Protein AF-A0A950ZS56-F1 (afdb_monomer_lite)

Radius of gyration: 20.62 Å; chains: 1; bounding box: 47×66×45 Å

Sequence (295 aa):
MSDNGWRALSLAIAGARRVFGDSAAYAVCVNSVAVDVARSRLGEQARGVELLAVTREDVPASIRACFGDDMAEGVAWKLAPLRVFPDRWELSLDNDCILWDMPAGMRRWLDRGDENQCLLAEDAIALYGQFAKFCGPEPRNAGIRGLPPRFPLEDAFARLLREITPPLHSELDEQGLQVAAVSVFGAPEVVSIEDVSICSPFPPHKLELGRCGAHFCGLNARHFAWQLEGRYAEEWIDKHWRRHLPRLVELTQGVTLARERPRATSLPTGSRGQRPLEEPPLEIPPLLEGEGARG

Foldseek 3Di:
DDLLLLVLLLQQLLQCCLAVNPVDQAEDEDEPDDQVRSCVSNDPSCVRYHYHDFALVLQPPLLSVQADPQCRPDQQVCVGPVDDCQQAWDKDADSNWHFLYQFPLNVVCVVVLDQLAKEWEFDPDAQQPQLSVLADPGHTFVNIIIHGHNQPQVVLLSVSSVVGDGHDNDSNNSRNSRRSSNPVSHDHRYRYCQQEFADAPDPPGDLDGHVTIYRQPPQPPPFDPDDDPPHGRNVRSVVSSVVCVVVSCCSSVVDPPPPPPPPPPPDPPDDDDDDDPDDDDDPDDPPPPDPDDPD

Structure (mmCIF, N/CA/C/O backbone):
data_AF-A0A950ZS56-F1
#
_entry.id   AF-A0A950ZS56-F1
#
loop_
_atom_site.group_PDB
_atom_site.id
_atom_site.type_symbol
_atom_site.label_atom_id
_atom_site.label_alt_id
_atom_site.label_comp_id
_atom_site.label_asym_id
_atom_site.label_entity_id
_atom_site.label_seq_id
_atom_site.pdbx_PDB_ins_code
_atom_site.Cartn_x
_atom_site.Cartn_y
_atom_site.Cartn_z
_atom_site.occupancy
_atom_site.B_iso_or_equiv
_atom_site.auth_seq_id
_atom_site.auth_comp_id
_atom_site.auth_asym_id
_atom_site.auth_atom_id
_atom_site.pdbx_PDB_model_num
ATOM 1 N N . MET A 1 1 ? 11.786 2.184 10.999 1.00 80.62 1 MET A N 1
ATOM 2 C CA . MET A 1 1 ? 10.471 2.853 10.992 1.00 80.62 1 MET A CA 1
ATOM 3 C C . MET A 1 1 ? 10.479 3.984 12.017 1.00 80.62 1 MET A C 1
ATOM 5 O O . MET A 1 1 ? 11.083 3.797 13.071 1.00 80.62 1 MET A O 1
ATOM 9 N N . SER A 1 2 ? 9.893 5.141 11.694 1.00 88.50 2 SER A N 1
ATOM 10 C CA . SER A 1 2 ? 9.737 6.286 12.611 1.00 88.50 2 SER A CA 1
ATOM 11 C C . SER A 1 2 ? 8.646 6.013 13.664 1.00 88.50 2 SER A C 1
ATOM 13 O O . SER A 1 2 ? 7.856 5.079 13.512 1.00 88.50 2 SER A O 1
ATOM 15 N N . ASP A 1 3 ? 8.559 6.823 14.726 1.00 92.25 3 ASP A N 1
ATOM 16 C CA . ASP A 1 3 ? 7.449 6.715 15.691 1.00 92.25 3 ASP A CA 1
ATOM 17 C C . ASP A 1 3 ? 6.087 6.979 15.021 1.00 92.25 3 ASP A C 1
ATOM 19 O O . ASP A 1 3 ? 5.095 6.333 15.360 1.00 92.25 3 ASP A O 1
ATOM 23 N N . ASN A 1 4 ? 6.031 7.877 14.029 1.00 94.38 4 ASN A N 1
ATOM 24 C CA . ASN A 1 4 ? 4.819 8.103 13.239 1.00 94.38 4 ASN A CA 1
ATOM 25 C C . ASN A 1 4 ? 4.461 6.882 12.383 1.00 94.38 4 ASN A C 1
ATOM 27 O O . ASN A 1 4 ? 3.292 6.508 12.365 1.00 94.38 4 ASN A O 1
ATOM 31 N N . GLY A 1 5 ? 5.442 6.203 11.780 1.00 94.62 5 GLY A N 1
ATOM 32 C CA . GLY A 1 5 ? 5.216 4.954 11.046 1.00 94.62 5 GLY A CA 1
ATOM 33 C C . GLY A 1 5 ? 4.631 3.842 11.924 1.00 94.62 5 GLY A C 1
ATOM 34 O O . GLY A 1 5 ? 3.665 3.189 11.536 1.00 94.62 5 GLY A O 1
ATOM 35 N N . TRP A 1 6 ? 5.120 3.683 13.162 1.00 95.69 6 TRP A N 1
ATOM 36 C CA . TRP A 1 6 ? 4.533 2.727 14.116 1.00 95.69 6 TRP A CA 1
ATOM 37 C C . TRP A 1 6 ? 3.094 3.081 14.500 1.00 95.69 6 TRP A C 1
ATOM 39 O O . TRP A 1 6 ? 2.247 2.196 14.628 1.00 95.69 6 TRP A O 1
ATOM 49 N N . ARG A 1 7 ? 2.798 4.374 14.678 1.00 96.94 7 ARG A N 1
ATOM 50 C CA . ARG A 1 7 ? 1.433 4.841 14.962 1.00 96.94 7 ARG A CA 1
ATOM 51 C C . ARG A 1 7 ? 0.506 4.625 13.771 1.00 96.94 7 ARG A C 1
ATOM 53 O O . ARG A 1 7 ? -0.632 4.218 13.981 1.00 96.94 7 ARG A O 1
ATOM 60 N N . ALA A 1 8 ? 0.986 4.868 12.555 1.00 97.62 8 ALA A N 1
ATOM 61 C CA . ALA A 1 8 ? 0.238 4.609 11.333 1.00 97.62 8 ALA A CA 1
ATOM 62 C C . ALA A 1 8 ? -0.085 3.120 11.192 1.00 97.62 8 ALA A C 1
ATOM 64 O O . ALA A 1 8 ? -1.255 2.783 11.062 1.00 97.62 8 ALA A O 1
ATOM 65 N N . LEU A 1 9 ? 0.901 2.237 11.385 1.00 97.44 9 LEU A N 1
ATOM 66 C CA . LEU A 1 9 ? 0.689 0.787 11.364 1.00 97.44 9 LEU A CA 1
ATOM 67 C C . LEU A 1 9 ? -0.313 0.333 12.438 1.00 97.44 9 LEU A C 1
ATOM 69 O O . LEU A 1 9 ? -1.204 -0.467 12.168 1.00 97.44 9 LEU A O 1
ATOM 73 N N . SER A 1 10 ? -0.208 0.872 13.654 1.00 97.94 10 SER A N 1
ATOM 74 C CA . SER A 1 10 ? -1.162 0.604 14.737 1.00 97.94 10 SER A CA 1
ATOM 75 C C . SER A 1 10 ? -2.602 0.975 14.341 1.00 97.94 10 SER A C 1
ATOM 77 O O . SER A 1 10 ? -3.531 0.195 14.564 1.00 97.94 10 SER A O 1
ATOM 79 N N . LEU A 1 11 ? -2.788 2.136 13.701 1.00 98.25 11 LEU A N 1
ATOM 80 C CA . LEU A 1 11 ? -4.086 2.590 13.193 1.00 98.25 11 LEU A CA 1
ATOM 81 C C . LEU A 1 11 ? -4.554 1.785 11.974 1.00 98.25 11 LEU A C 1
ATOM 83 O O . LEU A 1 11 ? -5.746 1.506 11.872 1.00 98.25 11 LEU A O 1
ATOM 87 N N . ALA A 1 12 ? -3.646 1.375 11.087 1.00 98.19 12 ALA A N 1
ATOM 88 C CA . ALA A 1 12 ? -3.949 0.534 9.934 1.00 98.19 12 ALA A CA 1
ATOM 89 C C . ALA A 1 12 ? -4.486 -0.836 10.376 1.00 98.19 12 ALA A C 1
ATOM 91 O O . ALA A 1 12 ? -5.514 -1.284 9.872 1.00 98.19 12 ALA A O 1
ATOM 92 N N . ILE A 1 13 ? -3.870 -1.458 11.390 1.00 98.19 13 ILE A N 1
ATOM 93 C CA . ILE A 1 13 ? -4.353 -2.713 11.987 1.00 98.19 13 ILE A CA 1
ATOM 94 C C . ILE A 1 13 ? -5.740 -2.527 12.613 1.00 98.19 13 ILE A C 1
ATOM 96 O O . ILE A 1 13 ? -6.650 -3.313 12.341 1.00 98.19 13 ILE A O 1
ATOM 100 N N . ALA A 1 14 ? -5.921 -1.488 13.436 1.00 97.94 14 ALA A N 1
ATOM 101 C CA . ALA A 1 14 ? -7.212 -1.197 14.063 1.00 97.94 14 ALA A CA 1
ATOM 102 C C . ALA A 1 14 ? -8.310 -0.963 13.010 1.00 97.94 14 ALA A C 1
ATOM 104 O O . ALA A 1 14 ? -9.418 -1.489 13.119 1.00 97.94 14 ALA A O 1
ATOM 105 N N . GLY A 1 15 ? -7.970 -0.224 11.956 1.00 98.00 15 GLY A N 1
ATOM 106 C CA . GLY A 1 15 ? -8.814 0.035 10.802 1.00 98.00 15 GLY A CA 1
ATOM 107 C C . GLY A 1 15 ? -9.212 -1.226 10.042 1.00 98.00 15 GLY A C 1
ATOM 108 O O . GLY A 1 15 ? -10.396 -1.484 9.834 1.00 98.00 15 GLY A O 1
ATOM 109 N N . ALA A 1 16 ? -8.241 -2.071 9.697 1.00 98.00 16 ALA A N 1
ATOM 110 C CA . ALA A 1 16 ? -8.491 -3.345 9.028 1.00 98.00 16 ALA A CA 1
ATOM 111 C C . ALA A 1 16 ? -9.377 -4.273 9.880 1.00 98.00 16 ALA A C 1
ATOM 113 O O . ALA A 1 16 ? -10.275 -4.938 9.363 1.00 98.00 16 ALA A O 1
ATOM 114 N N . ARG A 1 17 ? -9.193 -4.288 11.203 1.00 97.44 17 ARG A N 1
ATOM 115 C CA . ARG A 1 17 ? -10.066 -5.026 12.131 1.00 97.44 17 ARG A CA 1
ATOM 116 C C . ARG A 1 17 ? -11.484 -4.515 12.148 1.00 97.44 17 ARG A C 1
ATOM 118 O O . ARG A 1 17 ? -12.422 -5.300 12.093 1.00 97.44 17 ARG A O 1
ATOM 125 N N . ARG A 1 18 ? -11.641 -3.199 12.178 1.00 96.38 18 ARG A N 1
ATOM 126 C CA . ARG A 1 18 ? -12.951 -2.565 12.095 1.00 96.38 18 ARG A CA 1
ATOM 127 C C . ARG A 1 18 ? -13.673 -2.919 10.791 1.00 96.38 18 ARG A C 1
ATOM 129 O O . ARG A 1 18 ? -14.875 -3.155 10.825 1.00 96.38 18 ARG A O 1
ATOM 136 N N . VAL A 1 19 ? -12.956 -2.934 9.668 1.00 97.50 19 VAL A N 1
ATOM 137 C CA . VAL A 1 19 ? -13.537 -3.145 8.334 1.00 97.50 19 VAL A CA 1
ATOM 138 C C . VAL A 1 19 ? -13.845 -4.620 8.050 1.00 97.50 19 VAL A C 1
ATOM 140 O O . VAL A 1 19 ? -14.916 -4.914 7.522 1.00 97.50 19 VAL A O 1
ATOM 143 N N . PHE A 1 20 ? -12.947 -5.548 8.401 1.00 96.88 20 PHE A N 1
ATOM 144 C CA . PHE A 1 20 ? -13.077 -6.972 8.039 1.00 96.88 20 PHE A CA 1
ATOM 145 C C . PHE A 1 20 ? -13.501 -7.890 9.200 1.00 96.88 20 PHE A C 1
ATOM 147 O O . PHE A 1 20 ? -13.963 -9.009 8.968 1.00 96.88 20 PHE A O 1
ATOM 154 N N . GLY A 1 21 ? -13.398 -7.416 10.444 1.00 96.12 21 GLY A N 1
ATOM 155 C CA . GLY A 1 21 ? -13.797 -8.146 11.646 1.00 96.12 21 GLY A CA 1
ATOM 156 C C . GLY A 1 21 ? -12.972 -9.404 11.940 1.00 96.12 21 GLY A C 1
ATOM 157 O O . GLY A 1 21 ? -12.061 -9.789 11.213 1.00 96.12 21 GLY A O 1
ATOM 158 N N . ASP A 1 22 ? -13.350 -10.107 13.006 1.00 95.12 22 ASP A N 1
ATOM 159 C CA . ASP A 1 22 ? -12.598 -11.261 13.529 1.00 95.12 22 ASP A CA 1
ATOM 160 C C . ASP A 1 22 ? -12.615 -12.502 12.616 1.00 95.12 22 ASP A C 1
ATOM 162 O O . ASP A 1 22 ? -11.943 -13.495 12.891 1.00 95.12 22 ASP A O 1
ATOM 166 N N . SER A 1 23 ? -13.389 -12.467 11.527 1.00 94.31 23 SER A N 1
ATOM 167 C CA . SER A 1 23 ? -13.414 -13.538 10.525 1.00 94.31 23 SER A CA 1
ATOM 168 C C . SER A 1 23 ? -12.210 -13.510 9.576 1.00 94.31 23 SER A C 1
ATOM 170 O O . SER A 1 23 ? -11.905 -14.522 8.941 1.00 94.31 23 SER A O 1
ATOM 172 N N . ALA A 1 24 ? -11.513 -12.373 9.483 1.00 97.81 24 ALA A N 1
ATOM 173 C CA . ALA A 1 24 ? -10.320 -12.231 8.665 1.00 97.81 24 ALA A CA 1
ATOM 174 C C . ALA A 1 24 ? -9.057 -12.679 9.417 1.00 97.81 24 ALA A C 1
ATOM 176 O O . ALA A 1 24 ? -8.953 -12.579 10.639 1.00 97.81 24 ALA A O 1
ATOM 177 N N . ALA A 1 25 ? -8.070 -13.161 8.660 1.00 98.31 25 ALA A N 1
ATOM 178 C CA . ALA A 1 25 ? -6.722 -13.375 9.171 1.00 98.31 25 ALA A CA 1
ATOM 179 C C . ALA A 1 25 ? -5.885 -12.114 8.935 1.00 98.31 25 ALA A C 1
ATOM 181 O O . ALA A 1 25 ? -5.989 -11.487 7.882 1.00 98.31 25 ALA A O 1
ATOM 182 N N . TYR A 1 26 ? -5.050 -11.765 9.910 1.00 98.50 26 TYR A N 1
ATOM 183 C CA . TYR A 1 26 ? -4.218 -10.569 9.870 1.00 98.50 26 TYR A CA 1
ATOM 184 C C . TYR A 1 26 ? -2.759 -10.958 10.036 1.00 98.50 26 TYR A C 1
ATOM 186 O O . TYR A 1 26 ? -2.423 -11.678 10.975 1.00 98.50 26 TYR A O 1
ATOM 194 N N . ALA A 1 27 ? -1.904 -10.428 9.169 1.00 98.19 27 ALA A N 1
ATOM 195 C CA . ALA A 1 27 ? -0.465 -10.576 9.277 1.00 98.19 27 ALA A CA 1
ATOM 196 C C . ALA A 1 27 ? 0.236 -9.238 9.033 1.00 98.19 27 ALA A C 1
ATOM 198 O O . ALA A 1 27 ? -0.237 -8.409 8.257 1.00 98.19 27 ALA A O 1
ATOM 199 N N . VAL A 1 28 ? 1.374 -9.045 9.692 1.00 97.19 28 VAL A N 1
ATOM 200 C CA . VAL A 1 28 ? 2.314 -7.954 9.436 1.00 97.19 28 VAL A CA 1
ATOM 201 C C . VAL A 1 28 ? 3.675 -8.580 9.185 1.00 97.19 28 VAL A C 1
ATOM 203 O O . VAL A 1 28 ? 4.234 -9.247 10.057 1.00 97.19 28 VAL A O 1
ATOM 206 N N . CYS A 1 29 ? 4.205 -8.340 7.993 1.00 95.38 29 CYS A N 1
ATOM 207 C CA . CYS A 1 29 ? 5.561 -8.724 7.637 1.00 95.38 29 CYS A CA 1
ATOM 208 C C . CYS A 1 29 ? 6.514 -7.656 8.176 1.00 95.38 29 CYS A C 1
ATOM 210 O O . CYS A 1 29 ? 6.425 -6.487 7.805 1.00 95.38 29 CYS A O 1
ATOM 212 N N . VAL A 1 30 ? 7.384 -8.041 9.104 1.00 93.69 30 VAL A N 1
ATOM 213 C CA . VAL A 1 30 ? 8.368 -7.152 9.715 1.00 93.69 30 VAL A CA 1
ATOM 214 C C . VAL A 1 30 ? 9.737 -7.440 9.120 1.00 93.69 30 VAL A C 1
ATOM 216 O O . VAL A 1 30 ? 10.287 -8.530 9.268 1.00 93.69 30 VAL A O 1
ATOM 219 N N . ASN A 1 31 ? 10.294 -6.440 8.446 1.00 88.75 31 ASN A N 1
ATOM 220 C CA . ASN A 1 31 ? 11.679 -6.431 8.001 1.00 88.75 31 ASN A CA 1
ATOM 221 C C . ASN A 1 31 ? 12.496 -5.493 8.900 1.00 88.75 31 ASN A C 1
ATOM 223 O O . ASN A 1 31 ? 11.963 -4.554 9.494 1.00 88.75 31 ASN A O 1
ATOM 227 N N . SER A 1 32 ? 13.808 -5.719 9.010 1.00 85.56 32 SER A N 1
ATOM 228 C CA . SER A 1 32 ? 14.769 -4.857 9.738 1.00 85.56 32 SER A CA 1
ATOM 229 C C . SER A 1 32 ? 14.532 -4.641 11.247 1.00 85.56 32 SER A C 1
ATOM 231 O O . SER A 1 32 ? 15.345 -4.000 11.913 1.00 85.56 32 SER A O 1
ATOM 233 N N . VAL A 1 33 ? 13.442 -5.167 11.809 1.00 91.06 33 VAL A N 1
ATOM 234 C CA . VAL A 1 33 ? 13.076 -5.067 13.224 1.00 91.06 33 VAL A CA 1
ATOM 235 C C . VAL A 1 33 ? 12.701 -6.454 13.724 1.00 91.06 33 VAL A C 1
ATOM 237 O O . VAL A 1 33 ? 11.946 -7.173 13.074 1.00 91.06 33 VAL A O 1
ATOM 240 N N . ALA A 1 34 ? 13.217 -6.826 14.893 1.00 95.25 34 ALA A N 1
ATOM 241 C CA . ALA A 1 34 ? 12.878 -8.096 15.515 1.00 95.25 34 ALA A CA 1
ATOM 242 C C . ALA A 1 34 ? 11.384 -8.153 15.896 1.00 95.25 34 ALA A C 1
ATOM 244 O O . ALA A 1 34 ? 10.775 -7.153 16.289 1.00 95.25 34 ALA A O 1
ATOM 245 N N . VAL A 1 35 ? 10.782 -9.337 15.775 1.00 97.44 35 VAL A N 1
ATOM 246 C CA . VAL A 1 35 ? 9.339 -9.552 15.992 1.00 97.44 35 VAL A CA 1
ATOM 247 C C . VAL A 1 35 ? 8.890 -9.159 17.402 1.00 97.44 35 VAL A C 1
ATOM 249 O O . VAL A 1 35 ? 7.792 -8.636 17.576 1.00 97.44 35 VAL A O 1
ATOM 252 N N . ASP A 1 36 ? 9.723 -9.381 18.414 1.00 97.75 36 ASP A N 1
ATOM 253 C CA . ASP A 1 36 ? 9.463 -8.994 19.803 1.00 97.75 36 ASP A CA 1
ATOM 254 C C . ASP A 1 36 ? 9.424 -7.468 19.982 1.00 97.75 36 ASP A C 1
ATOM 256 O O . ASP A 1 36 ? 8.529 -6.945 20.652 1.00 97.75 36 ASP A O 1
ATOM 260 N N . VAL A 1 37 ? 10.324 -6.741 19.313 1.00 97.31 37 VAL A N 1
ATOM 261 C CA . VAL A 1 37 ? 10.322 -5.273 19.277 1.00 97.31 37 VAL A CA 1
ATOM 262 C C . VAL A 1 37 ? 9.065 -4.760 18.581 1.00 97.31 37 VAL A C 1
ATOM 264 O O . VAL A 1 37 ? 8.392 -3.878 19.118 1.00 97.31 37 VAL A O 1
ATOM 267 N N . ALA A 1 38 ? 8.707 -5.330 17.427 1.00 97.12 38 ALA A N 1
ATOM 268 C CA . ALA A 1 38 ? 7.483 -4.970 16.716 1.00 97.12 38 ALA A CA 1
ATOM 269 C C . ALA A 1 38 ? 6.235 -5.225 17.575 1.00 97.12 38 ALA A C 1
ATOM 271 O O . ALA A 1 38 ? 5.374 -4.355 17.706 1.00 97.12 38 ALA A O 1
ATOM 272 N N . ARG A 1 39 ? 6.169 -6.384 18.240 1.00 97.75 39 ARG A N 1
ATOM 273 C CA . ARG A 1 39 ? 5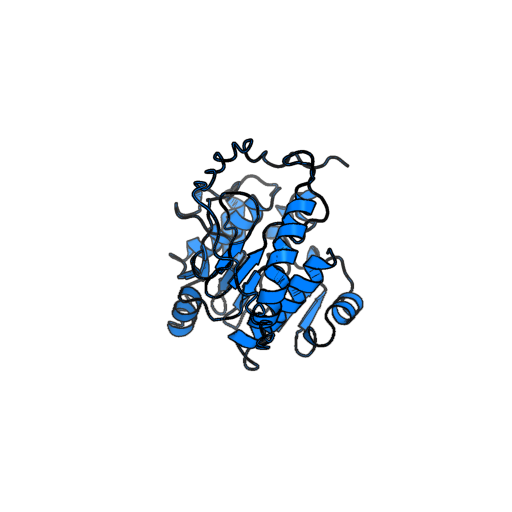.079 -6.737 19.159 1.00 97.75 39 ARG A CA 1
ATOM 274 C C . ARG A 1 39 ? 4.963 -5.747 20.312 1.00 97.75 39 ARG A C 1
ATOM 276 O O . ARG A 1 39 ? 3.865 -5.288 20.608 1.00 97.75 39 ARG A O 1
ATOM 283 N N . SER A 1 40 ? 6.088 -5.401 20.935 1.00 97.38 40 SER A N 1
ATOM 284 C CA . SER A 1 40 ? 6.145 -4.424 22.026 1.00 97.38 40 SER A CA 1
ATOM 285 C C . SER A 1 40 ? 5.651 -3.044 21.579 1.00 97.38 40 SER A C 1
ATOM 287 O O . SER A 1 40 ? 4.835 -2.425 22.260 1.00 97.38 40 SER A O 1
ATOM 289 N N . ARG A 1 41 ? 6.070 -2.588 20.391 1.00 97.19 41 ARG A N 1
ATOM 290 C CA . ARG A 1 41 ? 5.651 -1.299 19.815 1.00 97.19 41 ARG A CA 1
ATOM 291 C C . ARG A 1 41 ? 4.165 -1.254 19.457 1.00 97.19 41 ARG A C 1
ATOM 293 O O . ARG A 1 41 ? 3.541 -0.211 19.627 1.00 97.19 41 ARG A O 1
ATOM 300 N N . LEU A 1 42 ? 3.604 -2.360 18.972 1.00 96.88 42 LEU A N 1
ATOM 301 C CA . LEU A 1 42 ? 2.195 -2.450 18.577 1.00 96.88 42 LEU A CA 1
ATOM 302 C C . LEU A 1 42 ? 1.239 -2.668 19.760 1.00 96.88 42 LEU A C 1
ATOM 304 O O . LEU A 1 42 ? 0.063 -2.308 19.664 1.00 96.88 42 LEU A O 1
ATOM 308 N N . GLY A 1 43 ? 1.721 -3.234 20.870 1.00 96.25 43 GLY A N 1
ATOM 309 C CA . GLY A 1 43 ? 0.921 -3.460 22.074 1.00 96.25 43 GLY A CA 1
ATOM 310 C C . GLY A 1 43 ? -0.337 -4.286 21.787 1.00 96.25 43 GLY A C 1
ATOM 311 O O . GLY A 1 43 ? -0.272 -5.316 21.117 1.00 96.25 43 GLY A O 1
ATOM 312 N N . GLU A 1 44 ? -1.499 -3.821 22.258 1.00 94.88 44 GLU A N 1
ATOM 313 C CA . GLU A 1 44 ? -2.780 -4.529 22.079 1.00 94.88 44 GLU A CA 1
ATOM 314 C C . GLU A 1 44 ? -3.148 -4.728 20.600 1.00 94.88 44 GLU A C 1
ATOM 316 O O . GLU A 1 44 ? -3.786 -5.722 20.257 1.00 94.88 44 GLU A O 1
ATOM 321 N N . GLN A 1 45 ? -2.698 -3.847 19.696 1.00 95.50 45 GLN A N 1
ATOM 322 C CA . GLN A 1 45 ? -2.997 -4.007 18.270 1.00 95.50 45 GLN A CA 1
ATOM 323 C C . GLN A 1 45 ? -2.342 -5.259 17.671 1.00 95.50 45 GLN A C 1
ATOM 325 O O . GLN A 1 45 ? -2.874 -5.818 16.719 1.00 95.50 45 GLN A O 1
ATOM 330 N N . ALA A 1 46 ? -1.250 -5.770 18.251 1.00 95.75 46 ALA A N 1
ATOM 331 C CA . ALA A 1 46 ? -0.635 -7.018 17.793 1.00 95.75 46 ALA A CA 1
ATOM 332 C C . ALA A 1 46 ? -1.433 -8.276 18.185 1.00 95.75 46 ALA A C 1
ATOM 334 O O . ALA A 1 46 ? -1.172 -9.364 17.670 1.00 95.75 46 ALA A O 1
ATOM 335 N N . ARG A 1 47 ? -2.385 -8.183 19.121 1.00 96.19 47 ARG A N 1
ATOM 336 C CA . ARG A 1 47 ? -3.097 -9.358 19.637 1.00 96.19 47 ARG A CA 1
ATOM 337 C C . ARG A 1 47 ? -3.976 -9.962 18.557 1.00 96.19 47 ARG A C 1
ATOM 339 O O . ARG A 1 47 ? -4.988 -9.361 18.244 1.00 96.19 47 ARG A O 1
ATOM 346 N N . GLY A 1 48 ? -3.672 -11.160 18.059 1.00 96.25 48 GLY A N 1
ATOM 347 C CA . GLY A 1 48 ? -4.417 -11.798 16.959 1.00 96.25 48 GLY A CA 1
ATOM 348 C C . GLY A 1 48 ? -3.978 -11.323 15.569 1.00 96.25 48 GLY A C 1
ATOM 349 O O . GLY A 1 48 ? -4.719 -11.493 14.607 1.00 96.25 48 GLY A O 1
ATOM 350 N N . VAL A 1 49 ? -2.809 -10.684 15.488 1.00 98.19 49 VAL A N 1
ATOM 351 C CA . VAL A 1 49 ? -2.090 -10.400 14.246 1.00 98.19 49 VAL A CA 1
ATOM 352 C C . VAL A 1 49 ? -0.837 -11.265 14.239 1.00 98.19 49 VAL A C 1
ATOM 354 O O . VAL A 1 49 ? -0.072 -11.273 15.206 1.00 98.19 49 VAL A O 1
ATOM 357 N N . GLU A 1 50 ? -0.628 -12.009 13.163 1.00 98.31 50 GLU A N 1
ATOM 358 C CA . GLU A 1 50 ? 0.597 -12.771 12.962 1.00 98.31 50 GLU A CA 1
ATOM 359 C C . GLU A 1 50 ? 1.738 -11.821 12.581 1.00 98.31 50 GLU A C 1
ATOM 361 O O . GLU A 1 50 ? 1.635 -11.057 11.627 1.00 98.31 50 GLU A O 1
ATOM 366 N N . LEU A 1 51 ? 2.825 -11.825 13.351 1.00 98.00 51 LEU A N 1
ATOM 367 C CA . LEU A 1 51 ? 4.009 -11.022 13.048 1.00 98.00 51 LEU A CA 1
ATOM 368 C C . LEU A 1 51 ? 5.057 -11.933 12.418 1.00 98.00 51 LEU A C 1
ATOM 370 O O . LEU A 1 51 ? 5.617 -12.789 13.106 1.00 98.00 51 LEU A O 1
ATOM 374 N N . LEU A 1 52 ? 5.303 -11.743 11.127 1.00 96.88 52 LEU A N 1
ATOM 375 C CA . LEU A 1 52 ? 6.197 -12.571 10.328 1.00 96.88 52 LEU A CA 1
ATOM 376 C C . LEU A 1 52 ? 7.533 -11.855 10.170 1.00 96.88 52 LEU A C 1
ATOM 378 O O . LEU A 1 52 ? 7.579 -10.774 9.591 1.00 96.88 52 LEU A O 1
ATOM 382 N N . ALA A 1 53 ? 8.614 -12.437 10.688 1.00 95.00 53 ALA A N 1
ATOM 383 C CA . ALA A 1 53 ? 9.952 -11.966 10.347 1.00 95.00 53 ALA A CA 1
ATOM 384 C C . ALA A 1 53 ? 10.210 -12.300 8.879 1.00 95.00 53 ALA A C 1
ATOM 386 O O . ALA A 1 53 ? 10.142 -13.472 8.518 1.00 95.00 53 ALA A O 1
ATOM 387 N N . VAL A 1 54 ? 10.493 -11.283 8.068 1.00 93.25 54 VAL A N 1
ATOM 388 C CA . VAL A 1 54 ? 10.784 -11.463 6.645 1.00 93.25 54 VAL A CA 1
ATOM 389 C C . VAL A 1 54 ? 12.143 -10.880 6.293 1.00 93.25 54 VAL A C 1
ATOM 391 O O . VAL A 1 54 ? 12.574 -9.855 6.838 1.00 93.25 54 VAL A O 1
ATOM 394 N N . THR A 1 55 ? 12.824 -11.536 5.367 1.00 90.38 55 THR A N 1
ATOM 395 C CA . THR A 1 55 ? 14.124 -11.141 4.841 1.00 90.38 55 THR A CA 1
ATOM 396 C C . THR A 1 55 ? 14.105 -11.146 3.314 1.00 90.38 55 THR A C 1
ATOM 398 O O . THR A 1 55 ? 13.131 -11.530 2.666 1.00 90.38 55 THR A O 1
ATOM 401 N N . ARG A 1 56 ? 15.202 -10.695 2.697 1.00 87.62 56 ARG A N 1
ATOM 402 C CA . ARG A 1 56 ? 15.339 -10.708 1.233 1.00 87.62 56 ARG A CA 1
ATOM 403 C C . ARG A 1 56 ? 15.290 -12.141 0.679 1.00 87.62 56 ARG A C 1
ATOM 405 O O . ARG A 1 56 ? 14.933 -12.346 -0.480 1.00 87.62 56 ARG A O 1
ATOM 412 N N . GLU A 1 57 ? 15.631 -13.137 1.491 1.00 90.62 57 GLU A N 1
ATOM 413 C CA . GLU A 1 57 ? 15.581 -14.556 1.144 1.00 90.62 57 GLU A CA 1
ATOM 414 C C . GLU A 1 57 ? 14.156 -15.061 0.874 1.00 90.62 57 GLU A C 1
ATOM 416 O O . GLU A 1 57 ? 14.008 -15.975 0.060 1.00 90.62 57 GLU A O 1
ATOM 421 N N . ASP A 1 58 ? 13.137 -14.423 1.462 1.00 92.69 58 ASP A N 1
ATOM 422 C CA . ASP A 1 58 ? 11.718 -14.760 1.269 1.00 92.69 58 ASP A CA 1
ATOM 423 C C . ASP A 1 58 ? 11.157 -14.290 -0.084 1.00 92.69 58 ASP A C 1
ATOM 425 O O . ASP A 1 58 ? 10.075 -14.709 -0.499 1.00 92.69 58 ASP A O 1
ATOM 429 N N . VAL A 1 59 ? 11.896 -13.441 -0.805 1.00 92.12 59 VAL A N 1
ATOM 430 C CA . VAL A 1 59 ? 11.603 -13.112 -2.205 1.00 92.12 59 VAL A CA 1
ATOM 431 C C . VAL A 1 59 ? 12.043 -14.287 -3.084 1.00 92.12 59 VAL A C 1
ATOM 433 O O . VAL A 1 59 ? 13.198 -14.708 -2.967 1.00 92.12 59 VAL A O 1
ATOM 436 N N . PRO A 1 60 ? 11.223 -14.796 -4.022 1.00 93.19 60 PRO A N 1
ATOM 437 C CA . PRO A 1 60 ? 11.652 -15.859 -4.924 1.00 93.19 60 PRO A CA 1
ATOM 438 C C . PRO A 1 60 ? 12.944 -15.518 -5.666 1.00 93.19 60 PRO A C 1
ATOM 440 O O . PRO A 1 60 ? 13.149 -14.390 -6.120 1.00 93.19 60 PRO A O 1
ATOM 443 N N . ALA A 1 61 ? 13.832 -16.505 -5.802 1.00 93.00 61 ALA A N 1
ATOM 444 C CA . ALA A 1 61 ? 15.183 -16.290 -6.322 1.00 93.00 61 ALA A CA 1
ATOM 445 C C . ALA A 1 61 ? 15.200 -15.686 -7.737 1.00 93.00 61 ALA A C 1
ATOM 447 O O . ALA A 1 61 ? 16.055 -14.855 -8.035 1.00 93.00 61 ALA A O 1
ATOM 448 N N . SER A 1 62 ? 14.240 -16.074 -8.581 1.00 91.31 62 SER A N 1
ATOM 449 C CA . SER A 1 62 ? 14.050 -15.550 -9.939 1.00 91.31 62 SER A CA 1
ATOM 450 C C . SER A 1 62 ? 13.777 -14.043 -9.956 1.00 91.31 62 SER A C 1
ATOM 452 O O . SER A 1 62 ? 14.294 -13.331 -10.812 1.00 91.31 62 SER A O 1
ATOM 454 N N . ILE A 1 63 ? 13.007 -13.556 -8.983 1.00 92.69 63 ILE A N 1
ATOM 455 C CA . ILE A 1 63 ? 12.649 -12.145 -8.831 1.00 92.69 63 ILE A CA 1
ATOM 456 C C . ILE A 1 63 ? 13.799 -11.389 -8.168 1.00 92.69 63 ILE A C 1
ATOM 458 O O . ILE A 1 63 ? 14.257 -10.371 -8.682 1.00 92.69 63 ILE A O 1
ATOM 462 N N . ARG A 1 64 ? 14.329 -11.931 -7.065 1.00 91.69 64 ARG A N 1
ATOM 463 C CA . ARG A 1 64 ? 15.437 -11.341 -6.303 1.00 91.69 64 ARG A CA 1
ATOM 464 C C . ARG A 1 64 ? 16.685 -11.101 -7.155 1.00 91.69 64 ARG A C 1
ATOM 466 O O . ARG A 1 64 ? 17.409 -10.143 -6.900 1.00 91.69 64 ARG A O 1
ATOM 473 N N . ALA A 1 65 ? 16.945 -11.952 -8.148 1.00 92.75 65 ALA A N 1
ATOM 474 C CA . ALA A 1 65 ? 18.067 -11.796 -9.074 1.00 92.75 65 ALA A CA 1
ATOM 475 C C . ALA A 1 65 ? 17.988 -10.519 -9.933 1.00 92.75 65 ALA A C 1
ATOM 477 O O . ALA A 1 65 ? 19.000 -10.106 -10.491 1.00 92.75 65 ALA A O 1
ATOM 478 N N . CYS A 1 66 ? 16.811 -9.896 -10.034 1.00 93.25 66 CYS A N 1
ATOM 479 C CA . CYS A 1 66 ? 16.606 -8.666 -10.794 1.00 93.25 66 CYS A CA 1
ATOM 480 C C . CYS A 1 66 ? 16.735 -7.398 -9.937 1.00 93.25 66 CYS A C 1
ATOM 482 O O . CYS A 1 66 ? 16.663 -6.302 -10.480 1.00 93.25 66 CYS A O 1
ATOM 484 N N . PHE A 1 67 ? 16.885 -7.513 -8.618 1.00 90.50 67 PHE A N 1
ATOM 485 C CA . PHE A 1 67 ? 16.932 -6.359 -7.720 1.00 90.50 67 PHE A CA 1
ATOM 486 C C . PHE A 1 67 ? 18.316 -5.723 -7.705 1.00 90.50 67 PHE A C 1
ATOM 488 O O . PHE A 1 67 ? 19.311 -6.423 -7.502 1.00 90.50 67 PHE A O 1
ATOM 495 N N . GLY A 1 68 ? 18.357 -4.397 -7.809 1.00 86.62 68 GLY A N 1
ATOM 496 C CA . GLY A 1 68 ? 19.527 -3.619 -7.432 1.00 86.62 68 GLY A CA 1
ATOM 497 C C . GLY A 1 68 ? 19.848 -3.751 -5.939 1.00 86.62 68 GLY A C 1
ATOM 498 O O . GLY A 1 68 ? 19.067 -4.297 -5.139 1.00 86.62 68 GLY A O 1
ATOM 499 N N . ASP A 1 69 ? 21.031 -3.271 -5.565 1.00 80.75 69 ASP A N 1
ATOM 500 C CA . ASP A 1 69 ? 21.473 -3.223 -4.167 1.00 80.75 69 ASP A CA 1
ATOM 501 C C . ASP A 1 69 ? 20.592 -2.263 -3.346 1.00 80.75 69 ASP A C 1
ATOM 503 O O . ASP A 1 69 ? 20.231 -2.557 -2.208 1.00 80.75 69 ASP A O 1
ATOM 507 N N . ASP A 1 70 ? 20.160 -1.172 -3.979 1.00 73.38 70 ASP A N 1
ATOM 508 C CA . ASP A 1 70 ? 19.261 -0.134 -3.465 1.00 73.38 70 ASP A CA 1
ATOM 509 C C . ASP A 1 70 ? 17.829 -0.627 -3.212 1.00 73.38 70 ASP A C 1
ATOM 511 O O . ASP A 1 70 ? 17.164 -0.175 -2.281 1.00 73.38 70 ASP A O 1
ATOM 515 N N . MET A 1 71 ? 17.356 -1.612 -3.976 1.00 76.38 71 MET A N 1
ATOM 516 C CA . MET A 1 71 ? 15.987 -2.118 -3.845 1.00 76.38 71 MET A CA 1
ATOM 517 C C . MET A 1 71 ? 15.743 -2.927 -2.555 1.00 76.38 71 MET A C 1
ATOM 519 O O . MET A 1 71 ? 14.598 -3.120 -2.136 1.00 76.38 71 MET A O 1
ATOM 523 N N . ALA A 1 72 ? 16.814 -3.426 -1.921 1.00 55.59 72 ALA A N 1
ATOM 524 C CA . ALA A 1 72 ? 16.729 -4.259 -0.718 1.00 55.59 72 ALA A CA 1
ATOM 525 C C . ALA A 1 72 ? 16.142 -3.506 0.485 1.00 55.59 72 ALA A C 1
ATOM 527 O O . ALA A 1 72 ? 15.478 -4.103 1.337 1.00 55.59 72 ALA A O 1
ATOM 528 N N . GLU A 1 73 ? 16.422 -2.206 0.574 1.00 61.03 73 GLU A N 1
ATOM 529 C CA . GLU A 1 73 ? 16.184 -1.416 1.773 1.00 61.03 73 GLU A CA 1
ATOM 530 C C . GLU A 1 73 ? 14.897 -0.599 1.642 1.00 61.03 73 GLU A C 1
ATOM 532 O O . GLU A 1 73 ? 14.885 0.563 1.258 1.00 61.03 73 GLU A O 1
ATOM 537 N N . GLY A 1 74 ? 13.776 -1.227 2.005 1.00 64.75 74 GLY A N 1
ATOM 538 C CA . GLY A 1 74 ? 12.517 -0.524 2.277 1.00 64.75 74 GLY A CA 1
ATOM 539 C C . GLY A 1 74 ? 11.540 -0.403 1.111 1.00 64.75 74 GLY A C 1
ATOM 540 O O . GLY A 1 74 ? 10.403 -0.018 1.353 1.00 64.75 74 GLY A O 1
ATOM 541 N N . VAL A 1 75 ? 11.930 -0.795 -0.103 1.00 70.06 75 VAL A N 1
ATOM 542 C CA . VAL A 1 75 ? 11.092 -0.651 -1.303 1.00 70.06 75 VAL A CA 1
ATOM 543 C C . VAL A 1 75 ? 10.419 -1.967 -1.721 1.00 70.06 75 VAL A C 1
ATOM 545 O O . VAL A 1 75 ? 9.235 -1.984 -2.025 1.00 70.06 75 VAL A O 1
ATOM 548 N N . ALA A 1 76 ? 11.124 -3.101 -1.653 1.00 73.19 76 ALA A N 1
ATOM 549 C CA . ALA A 1 76 ? 10.631 -4.400 -2.137 1.00 73.19 76 ALA A CA 1
ATOM 550 C C . ALA A 1 76 ? 9.867 -5.249 -1.098 1.00 73.19 76 ALA A C 1
ATOM 552 O O . ALA A 1 76 ? 9.756 -6.467 -1.242 1.00 73.19 76 ALA A O 1
ATOM 553 N N . TRP A 1 77 ? 9.369 -4.663 -0.008 1.00 74.31 77 TRP A N 1
ATOM 554 C CA . TRP A 1 77 ? 8.840 -5.453 1.113 1.00 74.31 77 TRP A CA 1
ATOM 555 C C . TRP A 1 77 ? 7.533 -6.194 0.780 1.00 74.31 77 TRP A C 1
ATOM 557 O O . TRP A 1 77 ? 7.298 -7.270 1.321 1.00 74.31 77 TRP A O 1
ATOM 567 N N . LYS A 1 78 ? 6.726 -5.696 -0.170 1.00 82.44 78 LYS A N 1
ATOM 568 C CA . LYS A 1 78 ? 5.533 -6.402 -0.690 1.00 82.44 78 LYS A CA 1
ATOM 569 C C . LYS A 1 78 ? 5.872 -7.613 -1.565 1.00 82.44 78 LYS A C 1
ATOM 571 O O . LYS A 1 78 ? 4.970 -8.301 -2.050 1.00 82.44 78 LYS A O 1
ATOM 576 N N . LEU A 1 79 ? 7.164 -7.864 -1.774 1.00 88.06 79 LEU A N 1
ATOM 577 C CA . LEU A 1 79 ? 7.687 -9.019 -2.491 1.00 88.06 79 LEU A CA 1
ATOM 578 C C . LEU A 1 79 ? 8.230 -10.098 -1.530 1.00 88.06 79 LEU A C 1
ATOM 580 O O . LEU A 1 79 ? 8.648 -11.156 -1.999 1.00 88.06 79 LEU A O 1
ATOM 584 N N . ALA A 1 80 ? 8.202 -9.856 -0.208 1.00 90.81 80 ALA A N 1
ATOM 585 C CA . ALA A 1 80 ? 8.750 -10.728 0.836 1.00 90.81 80 ALA A CA 1
ATOM 586 C C . ALA A 1 80 ? 7.758 -10.944 2.010 1.00 90.81 80 ALA A C 1
ATOM 588 O O . ALA A 1 80 ? 7.728 -10.133 2.939 1.00 90.81 80 ALA A O 1
ATOM 589 N N . PRO A 1 81 ? 6.972 -12.040 2.018 1.00 93.00 81 PRO A N 1
ATOM 590 C CA . PRO A 1 81 ? 6.766 -12.976 0.913 1.00 93.00 81 PRO A CA 1
ATOM 591 C C . PRO A 1 81 ? 5.875 -12.358 -0.175 1.00 93.00 81 PRO A C 1
ATOM 593 O O . PRO A 1 81 ? 5.196 -11.358 0.047 1.00 93.00 81 PRO A O 1
ATOM 596 N N . LEU A 1 82 ? 5.810 -12.995 -1.349 1.00 94.06 82 LEU A N 1
ATOM 597 C CA . LEU A 1 82 ? 4.885 -12.575 -2.413 1.00 94.06 82 LEU A CA 1
ATOM 598 C C . LEU A 1 82 ? 3.416 -12.588 -1.971 1.00 94.06 82 LEU A C 1
ATOM 600 O O . LEU A 1 82 ? 2.626 -11.734 -2.389 1.00 94.06 82 LEU A O 1
ATOM 604 N N . ARG A 1 83 ? 3.062 -13.596 -1.167 1.00 95.94 83 ARG A N 1
ATOM 605 C CA . ARG A 1 83 ? 1.728 -13.837 -0.624 1.00 95.94 83 ARG A CA 1
ATOM 606 C C . ARG A 1 83 ? 1.825 -14.432 0.770 1.00 95.94 83 ARG A C 1
ATOM 608 O O . ARG A 1 83 ? 2.656 -15.307 1.003 1.00 95.94 83 ARG A O 1
ATOM 615 N N . VAL A 1 84 ? 0.939 -14.004 1.663 1.00 97.06 84 VAL A N 1
ATOM 616 C CA . VAL A 1 84 ? 0.823 -14.574 3.018 1.00 97.06 84 VAL A CA 1
ATOM 617 C C . VAL A 1 84 ? -0.313 -15.596 3.102 1.00 97.06 84 VAL A C 1
ATOM 619 O O . VAL A 1 84 ? -0.205 -16.594 3.810 1.00 97.06 84 VAL A O 1
ATOM 622 N N . PHE A 1 85 ? -1.396 -15.388 2.350 1.00 97.31 85 PHE A N 1
ATOM 623 C CA . PHE A 1 85 ? -2.603 -16.211 2.400 1.00 97.31 85 PHE A CA 1
ATOM 624 C C . PHE A 1 85 ? -2.975 -16.713 0.994 1.00 97.31 85 PHE A C 1
ATOM 626 O O . PHE A 1 85 ? -4.004 -16.305 0.448 1.00 97.31 85 PHE A O 1
ATOM 633 N N . PRO A 1 86 ? -2.170 -17.611 0.387 1.00 97.06 86 PRO A N 1
ATOM 634 C CA . PRO A 1 86 ? -2.328 -18.015 -1.011 1.00 97.06 86 PRO A CA 1
ATOM 635 C C . PRO A 1 86 ? -3.695 -18.634 -1.327 1.00 97.06 86 PRO A C 1
ATOM 637 O O . PRO A 1 86 ? -4.231 -18.402 -2.405 1.00 97.06 86 PRO A O 1
ATOM 640 N N . ASP A 1 87 ? -4.303 -19.352 -0.383 1.00 97.81 87 ASP A N 1
ATOM 641 C CA . ASP A 1 87 ? -5.595 -20.027 -0.577 1.00 97.81 87 ASP A CA 1
ATOM 642 C C . ASP A 1 87 ? -6.811 -19.156 -0.215 1.00 97.81 87 ASP A C 1
ATOM 644 O O . ASP A 1 87 ? -7.933 -19.653 -0.115 1.00 97.81 87 ASP A O 1
ATOM 648 N N . ARG A 1 88 ? -6.607 -17.855 0.025 1.00 97.44 88 ARG A N 1
ATOM 649 C CA . ARG A 1 88 ? -7.662 -16.911 0.417 1.00 97.44 88 ARG A CA 1
ATOM 650 C C . ARG A 1 88 ? -7.682 -15.694 -0.501 1.00 97.44 88 ARG A C 1
ATOM 652 O O . ARG A 1 88 ? -6.728 -15.421 -1.229 1.00 97.44 88 ARG A O 1
ATOM 659 N N . TRP A 1 89 ? -8.785 -14.956 -0.423 1.00 98.06 89 TRP A N 1
ATOM 660 C CA . TRP A 1 89 ? -8.839 -13.569 -0.870 1.00 98.06 89 TRP A CA 1
ATOM 661 C C . TRP A 1 89 ? -7.877 -12.765 -0.005 1.00 98.06 89 TRP A C 1
ATOM 663 O O . TRP A 1 89 ? -8.064 -12.661 1.208 1.00 98.06 89 TRP A O 1
ATOM 673 N N . GLU A 1 90 ? -6.811 -12.267 -0.617 1.00 98.25 90 GLU A N 1
ATOM 674 C CA . GLU A 1 90 ? -5.711 -11.626 0.091 1.00 98.25 90 GLU A CA 1
ATOM 675 C C . GLU A 1 90 ? -5.676 -10.142 -0.250 1.00 98.25 90 GLU A C 1
ATOM 677 O O . GLU A 1 90 ? -5.634 -9.778 -1.422 1.00 98.25 90 GLU A O 1
ATOM 682 N N . LEU A 1 91 ? -5.681 -9.297 0.781 1.00 97.75 91 LEU A N 1
ATOM 683 C CA . LEU A 1 91 ? -5.454 -7.861 0.670 1.00 97.75 91 LEU A CA 1
ATOM 684 C C . LEU A 1 91 ? -4.091 -7.527 1.272 1.00 97.75 91 LEU A C 1
ATOM 686 O O . LEU A 1 91 ? -3.857 -7.760 2.457 1.00 97.75 91 LEU A O 1
ATOM 690 N N . SER A 1 92 ? -3.212 -6.954 0.459 1.00 97.06 92 SER A N 1
ATOM 691 C CA . SER A 1 92 ? -1.963 -6.337 0.897 1.00 97.06 92 SER A CA 1
ATOM 692 C C . SER A 1 92 ? -2.172 -4.823 0.972 1.00 97.06 92 SER A C 1
ATOM 694 O O . SER A 1 92 ? -2.639 -4.218 0.005 1.00 97.06 92 SER A O 1
ATOM 696 N N . LEU A 1 93 ? -1.846 -4.221 2.117 1.00 96.62 93 LEU A N 1
ATOM 697 C CA . LEU A 1 93 ? -1.959 -2.782 2.370 1.00 96.62 93 LEU A CA 1
A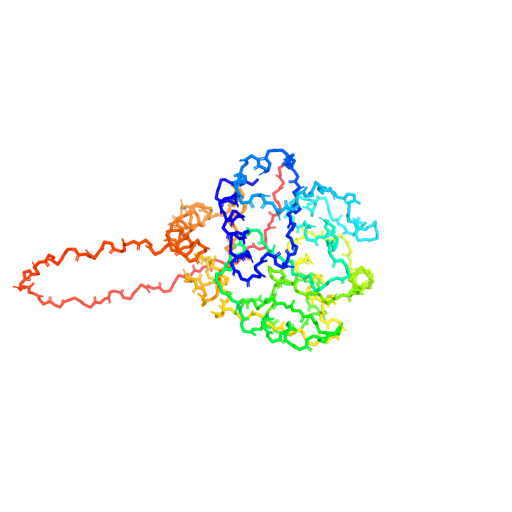TOM 698 C C . LEU A 1 93 ? -0.590 -2.223 2.741 1.00 96.62 93 LEU A C 1
ATOM 700 O O . LEU A 1 93 ? 0.120 -2.871 3.512 1.00 96.62 93 LEU A O 1
ATOM 704 N N . ASP A 1 94 ? -0.256 -1.024 2.264 1.00 95.12 94 ASP A N 1
ATOM 705 C CA . ASP A 1 94 ? 0.851 -0.253 2.838 1.00 95.12 94 ASP A CA 1
ATOM 706 C C . ASP A 1 94 ? 0.643 -0.033 4.339 1.00 95.12 94 ASP A C 1
ATOM 708 O O . ASP A 1 94 ? -0.483 0.110 4.822 1.00 95.12 94 ASP A O 1
ATOM 712 N N . ASN A 1 95 ? 1.732 0.002 5.109 1.00 94.31 95 ASN A N 1
ATOM 713 C CA . ASN A 1 95 ? 1.639 0.118 6.565 1.00 94.31 95 ASN A CA 1
ATOM 714 C C . ASN A 1 95 ? 1.159 1.506 7.037 1.00 94.31 95 ASN A C 1
ATOM 716 O O . ASN A 1 95 ? 0.822 1.671 8.209 1.00 94.31 95 ASN A O 1
ATOM 720 N N . ASP A 1 96 ? 1.141 2.495 6.147 1.00 96.12 96 ASP A N 1
ATOM 721 C CA . ASP A 1 96 ? 0.557 3.827 6.321 1.00 96.12 96 ASP A CA 1
ATOM 722 C C . ASP A 1 96 ? -0.739 4.025 5.502 1.00 96.12 96 ASP A C 1
ATOM 724 O O . ASP A 1 96 ? -1.253 5.144 5.407 1.00 96.12 96 ASP A O 1
ATOM 728 N N . CYS A 1 97 ? -1.317 2.937 4.977 1.00 98.06 97 CYS A N 1
ATOM 729 C CA . CYS A 1 97 ? -2.670 2.899 4.433 1.00 98.06 97 CYS A CA 1
ATOM 730 C C . CYS A 1 97 ? -3.677 2.526 5.531 1.00 98.06 97 CYS A C 1
ATOM 732 O O . CYS A 1 97 ? -3.714 1.403 6.036 1.00 98.06 97 CYS A O 1
ATOM 734 N N . ILE A 1 98 ? -4.511 3.490 5.922 1.00 98.62 98 ILE A N 1
ATOM 735 C CA . ILE A 1 98 ? -5.438 3.376 7.050 1.00 98.62 98 ILE A CA 1
ATOM 736 C C . ILE A 1 98 ? -6.871 3.412 6.527 1.00 98.62 98 ILE A C 1
ATOM 738 O O . ILE A 1 98 ? -7.303 4.411 5.953 1.00 98.62 98 ILE A O 1
ATOM 742 N N . LEU A 1 99 ? -7.626 2.343 6.778 1.00 98.62 99 LEU A N 1
ATOM 743 C CA . LEU A 1 99 ? -9.053 2.243 6.459 1.00 98.62 99 LEU A CA 1
ATOM 744 C C . LEU A 1 99 ? -9.902 2.439 7.722 1.00 98.62 99 LEU A C 1
ATOM 746 O O . LEU A 1 99 ? -9.511 2.035 8.811 1.00 98.62 99 LEU A O 1
ATOM 750 N N . TRP A 1 100 ? -11.088 3.019 7.599 1.00 98.25 100 TRP A N 1
ATOM 751 C CA . TRP A 1 100 ? -12.092 3.089 8.676 1.00 98.25 100 TRP A CA 1
ATOM 752 C C . TRP A 1 100 ? -13.500 2.700 8.219 1.00 98.25 100 TRP A C 1
ATOM 754 O O . TRP A 1 100 ? -14.398 2.557 9.054 1.00 98.25 100 TRP A O 1
ATOM 764 N N . ASP A 1 101 ? -13.681 2.521 6.912 1.00 98.31 101 ASP A N 1
ATOM 765 C CA . ASP A 1 101 ? -14.858 1.934 6.280 1.00 98.31 101 ASP A CA 1
ATOM 766 C C . ASP A 1 101 ? -14.422 1.147 5.029 1.00 98.31 101 ASP A C 1
ATOM 768 O O . ASP A 1 101 ? -13.289 1.282 4.567 1.00 98.31 101 ASP A O 1
ATOM 772 N N . MET A 1 102 ? -15.308 0.318 4.484 1.00 98.31 102 MET A N 1
ATOM 773 C CA . MET A 1 102 ? -15.065 -0.492 3.290 1.00 98.31 102 MET A CA 1
ATOM 774 C C . MET A 1 102 ? -15.210 0.356 2.012 1.00 98.31 102 MET A C 1
ATOM 776 O O . MET A 1 102 ? -16.332 0.773 1.701 1.00 98.31 102 MET A O 1
ATOM 780 N N . PRO A 1 103 ? -14.139 0.552 1.215 1.00 98.69 103 PRO A N 1
ATOM 781 C CA . PRO A 1 103 ? -14.233 1.239 -0.071 1.00 98.69 103 PRO A CA 1
ATOM 782 C C . PRO A 1 103 ? -15.183 0.539 -1.049 1.00 98.69 103 PRO A C 1
ATOM 784 O O . PRO A 1 103 ? -15.274 -0.692 -1.075 1.00 98.69 103 PRO A O 1
ATOM 787 N N . ALA A 1 104 ? -15.847 1.301 -1.922 1.00 98.56 104 ALA A N 1
ATOM 788 C CA . ALA A 1 104 ? -16.855 0.745 -2.826 1.00 98.56 104 ALA A CA 1
ATOM 789 C C . ALA A 1 104 ? -16.255 -0.258 -3.827 1.00 98.56 104 ALA A C 1
ATOM 791 O O . ALA A 1 104 ? -16.875 -1.280 -4.120 1.00 98.56 104 ALA A O 1
ATOM 792 N N . GLY A 1 105 ? -15.048 0.013 -4.335 1.00 98.38 105 GLY A N 1
ATOM 793 C CA . GLY A 1 105 ? -14.332 -0.902 -5.233 1.00 98.38 105 GLY A CA 1
ATOM 794 C C . GLY A 1 105 ? -13.971 -2.229 -4.581 1.00 98.38 105 GLY A C 1
ATOM 795 O O . GLY A 1 105 ? -14.208 -3.288 -5.154 1.00 98.38 105 GLY A O 1
ATOM 796 N N . MET A 1 106 ? -13.492 -2.171 -3.341 1.00 98.56 106 MET A N 1
ATOM 797 C CA . MET A 1 106 ? -13.152 -3.359 -2.564 1.00 98.56 106 MET A CA 1
ATOM 798 C C . MET A 1 106 ? -14.391 -4.201 -2.248 1.00 98.56 106 MET A C 1
ATOM 800 O O . MET A 1 106 ? -14.355 -5.419 -2.395 1.00 98.56 106 MET A O 1
ATOM 804 N N . ARG A 1 107 ? -15.510 -3.556 -1.890 1.00 98.44 107 ARG A N 1
ATOM 805 C CA . ARG A 1 107 ? -16.792 -4.242 -1.690 1.00 98.44 107 ARG A CA 1
ATOM 806 C C . ARG A 1 107 ? -17.237 -4.983 -2.948 1.00 98.44 107 ARG A C 1
ATOM 808 O O . ARG A 1 107 ? -17.533 -6.165 -2.869 1.00 98.44 107 ARG A O 1
ATOM 815 N N . ARG A 1 108 ? -17.240 -4.317 -4.111 1.00 98.31 108 ARG A N 1
ATOM 816 C CA . ARG A 1 108 ? -17.615 -4.963 -5.383 1.00 98.31 108 ARG A CA 1
ATOM 817 C C . ARG A 1 108 ? -16.726 -6.158 -5.704 1.00 98.31 108 ARG A C 1
ATOM 819 O O . ARG A 1 108 ? -17.243 -7.175 -6.146 1.00 98.31 108 ARG A O 1
ATOM 826 N N . TRP A 1 109 ? -15.421 -6.023 -5.488 1.00 98.00 109 TRP A N 1
ATOM 827 C CA . TRP A 1 109 ? -14.454 -7.092 -5.716 1.00 98.00 109 TRP A CA 1
ATOM 828 C C . TRP A 1 109 ? -14.753 -8.326 -4.852 1.00 98.00 109 TRP A C 1
ATOM 830 O O . TRP A 1 109 ? -14.907 -9.424 -5.383 1.00 98.00 109 TRP A O 1
ATOM 840 N N . LEU A 1 110 ? -14.933 -8.129 -3.541 1.00 96.88 110 LEU A N 1
ATOM 841 C CA . LEU A 1 110 ? -15.257 -9.209 -2.603 1.00 96.88 110 LEU A CA 1
ATOM 842 C C . LEU A 1 110 ? -16.637 -9.828 -2.870 1.00 96.88 110 LEU A C 1
ATOM 844 O O . LEU A 1 110 ? -16.765 -11.049 -2.862 1.00 96.88 110 LEU A O 1
ATOM 848 N N . ASP A 1 111 ? -17.656 -9.005 -3.134 1.00 97.44 111 ASP A N 1
ATOM 849 C CA . ASP A 1 111 ? -19.032 -9.467 -3.361 1.00 97.44 111 ASP A CA 1
ATOM 850 C C . ASP A 1 111 ? -19.171 -10.258 -4.673 1.00 97.44 111 ASP A C 1
ATOM 852 O O . ASP A 1 111 ? -19.986 -11.178 -4.757 1.00 97.44 111 ASP A O 1
ATOM 856 N N . ARG A 1 112 ? -18.392 -9.911 -5.709 1.00 96.06 112 ARG A N 1
ATOM 857 C CA . ARG A 1 112 ? -18.385 -10.645 -6.985 1.00 96.06 112 ARG A CA 1
ATOM 858 C C . ARG A 1 112 ? -17.756 -12.023 -6.856 1.00 96.06 112 ARG A C 1
ATOM 860 O O . ARG A 1 112 ? -18.237 -12.954 -7.496 1.00 96.06 112 ARG A O 1
ATOM 867 N N . GLY A 1 113 ? -16.683 -12.138 -6.076 1.00 93.94 113 GLY A N 1
ATOM 868 C CA . GLY A 1 113 ? -15.991 -13.407 -5.872 1.00 93.94 113 GLY A CA 1
ATOM 869 C C . GLY A 1 113 ? -15.398 -14.020 -7.152 1.00 93.94 113 GLY A C 1
ATOM 870 O O . GLY A 1 113 ? -15.279 -15.239 -7.232 1.00 93.94 113 GLY A O 1
ATOM 871 N N . ASP A 1 114 ? -15.055 -13.209 -8.160 1.00 95.19 114 ASP A N 1
ATOM 872 C CA . ASP A 1 114 ? -14.454 -13.686 -9.414 1.00 95.19 114 ASP A CA 1
ATOM 873 C C . ASP A 1 114 ? -12.959 -13.995 -9.234 1.00 95.19 114 ASP A C 1
ATOM 875 O O . ASP A 1 114 ? -12.147 -13.085 -9.063 1.00 95.19 114 ASP A O 1
ATOM 879 N N . GLU A 1 115 ? -12.584 -15.276 -9.311 1.00 94.44 115 GLU A N 1
ATOM 880 C CA . GLU A 1 115 ? -11.197 -15.743 -9.153 1.00 94.44 115 GLU A CA 1
ATOM 881 C C . GLU A 1 115 ? -10.224 -15.203 -10.223 1.00 94.44 115 GLU A C 1
ATOM 883 O O . GLU A 1 115 ? -9.013 -15.365 -10.077 1.00 94.44 115 GLU A O 1
ATOM 888 N N . ASN A 1 116 ? -10.715 -14.541 -11.277 1.00 92.38 116 ASN A N 1
ATOM 889 C CA . ASN A 1 116 ? -9.882 -13.884 -12.291 1.00 92.38 116 ASN A CA 1
ATOM 890 C C . ASN A 1 116 ? -9.774 -12.367 -12.095 1.00 92.38 116 ASN A C 1
ATOM 892 O O . ASN A 1 116 ? -9.050 -11.703 -12.837 1.00 92.38 116 ASN A O 1
ATOM 896 N N . GLN A 1 117 ? -10.495 -11.802 -11.126 1.00 96.12 117 GLN A N 1
ATOM 897 C CA . GLN A 1 117 ? -10.516 -10.368 -10.884 1.00 96.12 117 GLN A CA 1
ATOM 898 C C . GLN A 1 117 ? -9.611 -10.011 -9.704 1.00 96.12 117 GLN A C 1
ATOM 900 O O . GLN A 1 117 ? -9.724 -10.553 -8.605 1.00 96.12 117 GLN A O 1
ATOM 905 N N . CYS A 1 118 ? -8.736 -9.038 -9.919 1.00 98.00 118 CYS A N 1
ATOM 906 C CA . CYS A 1 118 ? -7.880 -8.461 -8.887 1.00 98.00 118 CYS A CA 1
ATOM 907 C C . CYS A 1 118 ? -8.379 -7.070 -8.474 1.00 98.00 118 CYS A C 1
ATOM 909 O O . CYS A 1 118 ? -9.288 -6.516 -9.093 1.00 98.00 118 CYS A O 1
ATOM 911 N N . LEU A 1 119 ? -7.752 -6.490 -7.452 1.00 98.38 119 LEU A N 1
ATOM 912 C CA . LEU A 1 119 ? -8.035 -5.143 -6.956 1.00 98.38 119 LEU A CA 1
ATOM 913 C C . LEU A 1 119 ? -6.742 -4.324 -6.888 1.00 98.38 119 LEU A C 1
ATOM 915 O O . LEU A 1 119 ? -5.726 -4.825 -6.405 1.00 98.38 119 LEU A O 1
ATOM 919 N N . LEU A 1 120 ? -6.799 -3.060 -7.304 1.00 98.38 120 LEU A N 1
ATOM 920 C CA . LEU A 1 120 ? -5.735 -2.071 -7.094 1.00 98.38 120 LEU A CA 1
ATOM 921 C C . LEU A 1 120 ? -6.300 -0.756 -6.549 1.00 98.38 120 LEU A C 1
ATOM 923 O O . LEU A 1 120 ? -7.496 -0.475 -6.681 1.00 98.38 120 LEU A O 1
ATOM 927 N N . ALA A 1 121 ? -5.437 0.071 -5.965 1.00 98.38 121 ALA A N 1
ATOM 928 C CA . ALA A 1 121 ? -5.780 1.454 -5.668 1.00 98.38 121 ALA A CA 1
ATOM 929 C C . ALA A 1 121 ? -5.589 2.343 -6.905 1.00 98.38 121 ALA A C 1
ATOM 931 O O . ALA A 1 121 ? -4.694 2.132 -7.726 1.00 98.38 121 ALA A O 1
ATOM 932 N N . GLU A 1 122 ? -6.433 3.359 -7.025 1.00 98.25 122 GLU A N 1
ATOM 933 C CA . GLU A 1 122 ? -6.210 4.489 -7.918 1.00 98.25 122 GLU A CA 1
ATOM 934 C C . GLU A 1 122 ? -5.086 5.384 -7.387 1.00 98.25 122 GLU A C 1
ATOM 936 O O . GLU A 1 122 ? -4.934 5.549 -6.176 1.00 98.25 122 GLU A O 1
ATOM 941 N N . ASP A 1 123 ? -4.323 5.978 -8.303 1.00 97.12 123 ASP A N 1
ATOM 942 C CA . ASP A 1 123 ? -3.301 6.979 -7.997 1.00 97.12 123 ASP A CA 1
ATOM 943 C C . ASP A 1 123 ? -3.658 8.336 -8.629 1.00 97.12 123 ASP A C 1
ATOM 945 O O . ASP A 1 123 ? -4.546 8.432 -9.477 1.00 97.12 123 ASP A O 1
ATOM 949 N N . ALA A 1 124 ? -2.974 9.402 -8.224 1.00 95.50 124 ALA A N 1
ATOM 950 C CA . ALA A 1 124 ? -3.091 10.717 -8.843 1.00 95.50 124 ALA A CA 1
ATOM 951 C C . ALA A 1 124 ? -2.295 10.808 -10.158 1.00 95.50 124 ALA A C 1
ATOM 953 O O . ALA A 1 124 ? -2.703 11.521 -11.076 1.00 95.50 124 ALA A O 1
ATOM 954 N N . ILE A 1 125 ? -1.169 10.091 -10.263 1.00 95.50 125 ILE A N 1
ATOM 955 C CA . ILE A 1 125 ? -0.301 10.074 -11.451 1.00 95.50 125 ILE A CA 1
ATOM 956 C C . ILE A 1 125 ? 0.195 8.655 -11.717 1.00 95.50 125 ILE A C 1
ATOM 958 O O . ILE A 1 125 ? 0.415 7.877 -10.796 1.00 95.50 125 ILE A O 1
ATOM 962 N N . ALA A 1 126 ? 0.388 8.314 -12.989 1.00 95.88 126 ALA A N 1
ATOM 963 C CA . ALA A 1 126 ? 1.028 7.067 -13.377 1.00 95.88 126 ALA A CA 1
ATOM 964 C C . ALA A 1 126 ? 2.542 7.137 -13.112 1.00 95.88 126 ALA A C 1
ATOM 966 O O . ALA A 1 126 ? 3.261 7.858 -13.804 1.00 95.88 126 ALA A O 1
ATOM 967 N N . LEU A 1 127 ? 3.019 6.367 -12.132 1.00 94.06 127 LEU A N 1
ATOM 968 C CA . LEU A 1 127 ? 4.435 6.238 -11.783 1.00 94.06 127 LEU A CA 1
ATOM 969 C C . LEU A 1 127 ? 4.819 4.750 -11.771 1.00 94.06 127 LEU A C 1
ATOM 971 O O . LEU A 1 127 ? 4.636 4.056 -10.775 1.00 94.06 127 LEU A O 1
ATOM 975 N N . TYR A 1 128 ? 5.288 4.245 -12.917 1.00 95.31 128 TYR A N 1
ATOM 976 C CA . TYR A 1 128 ? 5.471 2.800 -13.161 1.00 95.31 128 TYR A CA 1
ATOM 977 C C . TYR A 1 128 ? 6.904 2.381 -13.514 1.00 95.31 128 TYR A C 1
ATOM 979 O O . TYR A 1 128 ? 7.132 1.222 -13.869 1.00 95.31 128 TYR A O 1
ATOM 987 N N . GLY A 1 129 ? 7.852 3.322 -13.499 1.00 94.12 129 GLY A N 1
ATOM 988 C CA . GLY A 1 129 ? 9.249 3.058 -13.844 1.00 94.12 129 GLY A CA 1
ATOM 989 C C . GLY A 1 129 ? 9.401 2.301 -15.170 1.00 94.12 129 GLY A C 1
ATOM 990 O O . GLY A 1 129 ? 8.735 2.600 -16.168 1.00 94.12 129 GLY A O 1
ATOM 991 N N . GLN A 1 130 ? 10.242 1.268 -15.163 1.00 95.38 130 GLN A N 1
ATOM 992 C CA . GLN A 1 130 ? 10.536 0.424 -16.328 1.00 95.38 130 GLN A CA 1
ATOM 993 C C . GLN A 1 130 ? 9.325 -0.352 -16.873 1.00 95.38 130 GLN A C 1
ATOM 995 O O . GLN A 1 130 ? 9.343 -0.812 -18.020 1.00 95.38 130 GLN A O 1
ATOM 1000 N N . PHE A 1 131 ? 8.260 -0.494 -16.081 1.00 96.38 131 PHE A N 1
ATOM 1001 C CA . PHE A 1 131 ? 7.079 -1.272 -16.450 1.00 96.38 131 PHE A CA 1
ATOM 1002 C C . PHE A 1 131 ? 5.965 -0.443 -17.087 1.00 96.38 131 PHE A C 1
ATOM 1004 O O . PHE A 1 131 ? 4.950 -1.014 -17.478 1.00 96.38 131 PHE A O 1
ATOM 1011 N N . ALA A 1 132 ? 6.150 0.869 -17.272 1.00 96.12 132 ALA A N 1
ATOM 1012 C CA . ALA A 1 132 ? 5.119 1.765 -17.803 1.00 96.12 132 ALA A CA 1
ATOM 1013 C C . ALA A 1 132 ? 4.451 1.260 -19.096 1.00 96.12 132 ALA A C 1
ATOM 1015 O O . ALA A 1 132 ? 3.240 1.382 -19.245 1.00 96.12 132 ALA A O 1
ATOM 1016 N N . LYS A 1 133 ? 5.212 0.625 -20.000 1.00 95.81 133 LYS A N 1
ATOM 1017 C CA . LYS A 1 133 ? 4.696 0.069 -21.268 1.00 95.81 133 LYS A CA 1
ATOM 1018 C C . LYS A 1 133 ? 3.752 -1.136 -21.105 1.00 95.81 133 LYS A C 1
ATOM 1020 O O . LYS A 1 133 ? 3.082 -1.500 -22.067 1.00 95.81 133 LYS A O 1
ATOM 1025 N N . PHE A 1 134 ? 3.737 -1.780 -19.938 1.00 96.25 134 PHE A N 1
ATOM 1026 C CA . PHE A 1 134 ? 2.859 -2.915 -19.620 1.00 96.25 134 PHE A CA 1
ATOM 1027 C C . PHE A 1 134 ? 1.637 -2.507 -18.796 1.00 96.25 134 PHE A C 1
ATOM 1029 O O . PHE A 1 134 ? 0.742 -3.325 -18.588 1.00 96.25 134 PHE A O 1
ATOM 1036 N N . CYS A 1 135 ? 1.609 -1.269 -18.312 1.00 96.00 135 CYS A N 1
ATOM 1037 C CA . CYS A 1 135 ? 0.504 -0.737 -17.535 1.00 96.00 135 CYS A CA 1
ATOM 1038 C C . CYS A 1 135 ? -0.543 -0.089 -18.452 1.00 96.00 135 CYS A C 1
ATOM 1040 O O . CYS A 1 135 ? -0.237 0.388 -19.547 1.00 96.00 135 CYS A O 1
ATOM 1042 N N . GLY A 1 136 ? -1.793 -0.061 -17.985 1.00 91.94 136 GLY A N 1
ATOM 1043 C CA . GLY A 1 136 ? -2.850 0.732 -18.612 1.00 91.94 136 GLY A CA 1
ATOM 1044 C C . GLY A 1 136 ? -2.597 2.242 -18.483 1.00 91.94 136 GLY A C 1
ATOM 1045 O O . GLY A 1 136 ? -1.746 2.664 -17.693 1.00 91.94 136 GLY A O 1
ATOM 1046 N N . PRO A 1 137 ? -3.329 3.073 -19.249 1.00 92.75 137 PRO A N 1
ATOM 1047 C CA . PRO A 1 137 ? -3.181 4.527 -19.202 1.00 92.75 137 PRO A CA 1
ATOM 1048 C C . PRO A 1 137 ? -3.667 5.140 -17.882 1.00 92.75 137 PRO A C 1
ATOM 1050 O O . PRO A 1 137 ? -3.292 6.264 -17.554 1.00 92.75 137 PRO A O 1
ATOM 1053 N N . GLU A 1 138 ? -4.518 4.442 -17.129 1.00 97.00 138 GLU A N 1
ATOM 1054 C CA . GLU A 1 138 ? -5.049 4.946 -15.872 1.00 97.00 138 GLU A CA 1
ATOM 1055 C C . GLU A 1 138 ? -4.010 4.852 -14.739 1.00 97.00 138 GLU A C 1
ATOM 1057 O O . GLU A 1 138 ? -3.413 3.791 -14.555 1.00 97.00 138 GLU A O 1
ATOM 1062 N N . PRO A 1 139 ? -3.821 5.911 -13.931 1.00 97.31 139 PRO A N 1
ATOM 1063 C CA . PRO A 1 139 ? -2.963 5.890 -12.746 1.00 97.31 139 PRO A CA 1
ATOM 1064 C C . PRO A 1 139 ? -3.415 4.895 -11.669 1.00 97.31 139 PRO A C 1
ATOM 1066 O O . PRO A 1 139 ? -4.562 4.927 -11.211 1.00 97.31 139 PRO A O 1
ATOM 1069 N N . ARG A 1 140 ? -2.511 4.023 -11.229 1.00 97.56 140 ARG A N 1
ATOM 1070 C CA . ARG A 1 140 ? -2.733 2.994 -10.209 1.00 97.56 140 ARG A CA 1
ATOM 1071 C C . ARG A 1 140 ? -1.520 2.898 -9.296 1.00 97.56 140 ARG A C 1
ATOM 1073 O O . ARG A 1 140 ? -0.400 3.126 -9.736 1.00 97.56 140 ARG A O 1
ATOM 1080 N N . ASN A 1 141 ? -1.741 2.488 -8.055 1.00 95.44 141 ASN A N 1
ATOM 1081 C CA . ASN A 1 141 ? -0.668 2.121 -7.137 1.00 95.44 141 ASN A CA 1
ATOM 1082 C C . ASN A 1 141 ? -0.975 0.802 -6.436 1.00 95.44 141 ASN A C 1
ATOM 1084 O O . ASN A 1 141 ? -2.117 0.336 -6.384 1.00 95.44 141 ASN A O 1
ATOM 1088 N N . ALA A 1 142 ? 0.076 0.209 -5.880 1.00 94.88 142 ALA A N 1
ATOM 1089 C CA . ALA A 1 142 ? -0.001 -1.046 -5.150 1.00 94.88 142 ALA A CA 1
ATOM 1090 C C . ALA A 1 142 ? -0.147 -0.842 -3.634 1.00 94.88 142 ALA A C 1
ATOM 1092 O O . ALA A 1 142 ? 0.085 -1.780 -2.870 1.00 94.88 142 ALA A O 1
ATOM 1093 N N . GLY A 1 143 ? -0.509 0.360 -3.167 1.00 95.19 143 GLY A N 1
ATOM 1094 C CA . GLY A 1 143 ? -0.746 0.614 -1.742 1.00 95.19 143 GLY A CA 1
ATOM 1095 C C . GLY A 1 143 ? -1.978 -0.086 -1.190 1.00 95.19 143 GLY A C 1
ATOM 1096 O O . GLY A 1 143 ? -2.043 -0.386 0.000 1.00 95.19 143 GLY A O 1
ATOM 1097 N N . ILE A 1 144 ? -2.898 -0.456 -2.082 1.00 97.69 144 ILE A N 1
ATOM 1098 C CA . ILE A 1 144 ? -3.899 -1.495 -1.856 1.00 97.69 144 ILE A CA 1
ATOM 1099 C C . ILE A 1 144 ? -3.811 -2.461 -3.032 1.00 97.69 144 ILE A C 1
ATOM 1101 O O . ILE A 1 144 ? -4.035 -2.064 -4.175 1.00 97.69 144 ILE A O 1
ATOM 1105 N N . ARG A 1 145 ? -3.528 -3.733 -2.753 1.00 97.88 145 ARG A N 1
ATOM 1106 C CA . ARG A 1 145 ? -3.535 -4.812 -3.747 1.00 97.88 145 ARG A CA 1
ATOM 1107 C C . ARG A 1 145 ? -4.389 -5.961 -3.241 1.00 97.88 145 ARG A C 1
ATOM 1109 O O . ARG A 1 145 ? -4.101 -6.518 -2.187 1.00 97.88 145 ARG A O 1
ATOM 1116 N N . GLY A 1 146 ? -5.409 -6.336 -4.002 1.00 97.75 146 GLY A N 1
ATOM 1117 C CA . GLY A 1 146 ? -6.216 -7.522 -3.735 1.00 97.75 146 GLY A CA 1
ATOM 1118 C C . GLY A 1 146 ? -5.970 -8.611 -4.764 1.00 97.75 146 GLY A C 1
ATOM 1119 O O . GLY A 1 146 ? -6.006 -8.344 -5.966 1.00 97.75 146 GLY A O 1
ATOM 1120 N N . LEU A 1 147 ? -5.738 -9.831 -4.285 1.00 98.12 147 LEU A N 1
ATOM 1121 C CA . LEU A 1 147 ? -5.524 -11.018 -5.105 1.00 98.12 147 LEU A CA 1
ATOM 1122 C C . LEU A 1 147 ? -6.552 -12.103 -4.759 1.00 98.12 147 LEU A C 1
ATOM 1124 O O . LEU A 1 147 ? -6.795 -12.356 -3.572 1.00 98.12 147 LEU A O 1
ATOM 1128 N N . PRO A 1 148 ? -7.136 -12.773 -5.765 1.00 97.81 148 PRO A N 1
ATOM 1129 C CA . PRO A 1 148 ? -7.985 -13.927 -5.522 1.00 97.81 148 PRO A CA 1
ATOM 1130 C C . PRO A 1 148 ? -7.163 -15.138 -5.026 1.00 97.81 148 PRO A C 1
ATOM 1132 O O . PRO A 1 148 ? -5.925 -15.173 -5.154 1.00 97.81 148 PRO A O 1
ATOM 1135 N N . PRO A 1 149 ? -7.822 -16.161 -4.451 1.00 97.88 149 PRO A N 1
ATOM 1136 C CA . PRO A 1 149 ? -7.171 -17.418 -4.095 1.00 97.88 149 PRO A CA 1
ATOM 1137 C C . PRO A 1 149 ? -6.381 -18.004 -5.271 1.00 97.88 149 PRO A C 1
ATOM 1139 O O . PRO A 1 149 ? -6.866 -18.053 -6.397 1.00 97.88 149 PRO A O 1
ATOM 1142 N N . ARG A 1 150 ? -5.160 -18.476 -5.004 1.00 96.69 150 ARG A N 1
ATOM 1143 C CA . ARG A 1 150 ? -4.266 -19.160 -5.958 1.00 96.69 150 ARG A CA 1
ATOM 1144 C C . ARG A 1 150 ? -3.859 -18.337 -7.187 1.00 96.69 150 ARG A C 1
ATOM 1146 O O . ARG A 1 150 ? -3.347 -18.903 -8.149 1.00 96.69 150 ARG A O 1
ATOM 1153 N N . PHE A 1 151 ? -4.035 -17.014 -7.155 1.00 96.81 151 PHE A N 1
ATOM 1154 C CA . PHE A 1 151 ? -3.540 -16.128 -8.207 1.00 96.81 151 PHE A CA 1
ATOM 1155 C C . PHE A 1 151 ? -2.030 -16.345 -8.458 1.00 96.81 151 PHE A C 1
ATOM 1157 O O . PHE A 1 151 ? -1.254 -16.273 -7.495 1.00 96.81 151 PHE A O 1
ATOM 1164 N N . PRO A 1 152 ? -1.595 -16.581 -9.713 1.00 96.44 152 PRO A N 1
ATOM 1165 C CA . PRO A 1 152 ? -0.222 -16.966 -10.052 1.00 96.44 152 PRO A CA 1
ATOM 1166 C C . PRO A 1 152 ? 0.716 -15.746 -10.125 1.00 96.44 152 PRO A C 1
ATOM 1168 O O . PRO A 1 152 ? 1.285 -15.428 -11.170 1.00 96.44 152 PRO A O 1
ATOM 1171 N N . LEU A 1 153 ? 0.863 -15.027 -9.005 1.00 95.88 153 LEU A N 1
ATOM 1172 C CA . LEU A 1 153 ? 1.619 -13.769 -8.945 1.00 95.88 153 LEU A CA 1
ATOM 1173 C C . LEU A 1 153 ? 3.097 -13.946 -9.326 1.00 95.88 153 LEU A C 1
ATOM 1175 O O . LEU A 1 153 ? 3.645 -13.122 -10.054 1.00 95.88 153 LEU A O 1
ATOM 1179 N N . GLU A 1 154 ? 3.734 -15.020 -8.853 1.00 95.62 154 GLU A N 1
ATOM 1180 C CA . GLU A 1 154 ? 5.148 -15.293 -9.136 1.00 95.62 154 GLU A CA 1
ATOM 1181 C C . GLU A 1 154 ? 5.400 -15.475 -10.635 1.00 95.62 154 GLU A C 1
ATOM 1183 O O . GLU A 1 154 ? 6.309 -14.855 -11.186 1.00 95.62 154 GLU A O 1
ATOM 1188 N N . ASP A 1 155 ? 4.555 -16.255 -11.313 1.00 95.62 155 ASP A N 1
ATOM 1189 C CA . ASP A 1 155 ? 4.654 -16.476 -12.757 1.00 95.62 155 ASP A CA 1
ATOM 1190 C C . ASP A 1 155 ? 4.440 -15.176 -13.540 1.00 95.62 155 ASP A C 1
ATOM 1192 O O . ASP A 1 155 ? 5.129 -14.918 -14.534 1.00 95.62 155 ASP A O 1
ATOM 1196 N N . ALA A 1 156 ? 3.507 -14.334 -13.085 1.00 96.38 156 ALA A N 1
ATOM 1197 C CA . ALA A 1 156 ? 3.251 -13.027 -13.677 1.00 96.38 156 ALA A CA 1
ATOM 1198 C C . ALA A 1 156 ? 4.479 -12.108 -13.562 1.00 96.38 156 ALA A C 1
ATOM 1200 O O . ALA A 1 156 ? 4.900 -11.515 -14.560 1.00 96.38 156 ALA A O 1
ATOM 1201 N N . PHE A 1 157 ? 5.106 -12.051 -12.382 1.00 96.44 157 PHE A N 1
ATOM 1202 C CA . PHE A 1 157 ? 6.356 -11.317 -12.175 1.00 96.44 157 PHE A CA 1
ATOM 1203 C C . PHE A 1 157 ? 7.495 -11.880 -13.017 1.00 96.44 157 PHE A C 1
ATOM 1205 O O . PHE A 1 157 ? 8.131 -11.130 -13.755 1.00 96.44 157 PHE A O 1
ATOM 1212 N N . ALA A 1 158 ? 7.718 -13.194 -12.991 1.00 94.69 158 ALA A N 1
ATOM 1213 C CA . ALA A 1 158 ? 8.771 -13.837 -13.769 1.00 94.69 158 ALA A CA 1
ATOM 1214 C C . ALA A 1 158 ? 8.614 -13.584 -15.277 1.00 94.69 158 ALA A C 1
ATOM 1216 O O . ALA A 1 158 ? 9.604 -13.395 -15.983 1.00 94.69 158 ALA A O 1
ATOM 1217 N N . ARG A 1 159 ? 7.376 -13.547 -15.788 1.00 95.44 159 ARG A N 1
ATOM 1218 C CA . ARG A 1 159 ? 7.103 -13.193 -17.184 1.00 95.44 159 ARG A CA 1
ATOM 1219 C C . ARG A 1 159 ? 7.502 -11.753 -17.491 1.00 95.44 159 ARG A C 1
ATOM 1221 O O . ARG A 1 159 ? 8.190 -11.548 -18.483 1.00 95.44 159 ARG A O 1
ATOM 1228 N N . LEU A 1 160 ? 7.078 -10.791 -16.675 1.00 96.69 160 LEU A N 1
ATOM 1229 C CA . LEU A 1 160 ? 7.353 -9.368 -16.895 1.00 96.69 160 LEU A CA 1
ATOM 1230 C C . LEU A 1 160 ? 8.838 -9.027 -16.761 1.00 96.69 160 LEU A C 1
ATOM 1232 O O . LEU A 1 160 ? 9.364 -8.245 -17.546 1.00 96.69 160 LEU A O 1
ATOM 1236 N N . LEU A 1 161 ? 9.532 -9.656 -15.814 1.00 95.81 161 LEU A N 1
ATOM 1237 C CA . LEU A 1 161 ? 10.962 -9.444 -15.591 1.00 95.81 161 LEU A CA 1
ATOM 1238 C C . LEU A 1 161 ? 11.834 -9.892 -16.773 1.00 95.81 161 LEU A C 1
ATOM 1240 O O . LEU A 1 161 ? 12.927 -9.367 -16.952 1.00 95.81 161 LEU A O 1
ATOM 1244 N N . ARG A 1 162 ? 11.351 -10.813 -17.619 1.00 95.25 162 ARG A N 1
ATOM 1245 C CA . ARG A 1 162 ? 12.034 -11.181 -18.875 1.00 95.25 162 ARG A CA 1
ATOM 1246 C C . ARG A 1 162 ? 11.954 -10.099 -19.956 1.00 95.25 162 ARG A C 1
ATOM 1248 O O . ARG A 1 162 ? 12.684 -10.184 -20.936 1.00 95.25 162 ARG A O 1
ATOM 1255 N N . GLU A 1 163 ? 11.074 -9.113 -19.794 1.00 95.81 163 GLU A N 1
ATOM 1256 C CA . GLU A 1 163 ? 10.763 -8.094 -20.805 1.00 95.81 163 GLU A CA 1
ATOM 1257 C C . GLU A 1 163 ? 11.355 -6.702 -20.478 1.00 95.81 163 GLU A C 1
ATOM 1259 O O . GLU A 1 163 ? 11.096 -5.717 -21.192 1.00 95.81 163 GLU A O 1
ATOM 1264 N N . ILE A 1 164 ? 12.124 -6.614 -19.387 1.00 94.25 164 ILE A N 1
ATOM 1265 C CA . ILE A 1 164 ? 12.829 -5.415 -18.912 1.00 94.25 164 ILE A CA 1
ATOM 1266 C C . ILE A 1 164 ? 14.338 -5.668 -18.839 1.00 94.25 164 ILE A C 1
ATOM 1268 O O . ILE A 1 164 ? 14.797 -6.800 -18.990 1.00 94.25 164 ILE A O 1
ATOM 1272 N N . THR A 1 165 ? 15.108 -4.605 -18.610 1.00 89.44 165 THR A N 1
ATOM 1273 C CA . THR A 1 165 ? 16.558 -4.682 -18.415 1.00 89.44 165 THR A CA 1
ATOM 1274 C C . THR A 1 165 ? 16.855 -4.481 -16.932 1.00 89.44 165 THR A C 1
ATOM 1276 O O . THR A 1 165 ? 16.778 -3.348 -16.469 1.00 89.44 165 THR A O 1
ATOM 1279 N N . PRO A 1 166 ? 17.201 -5.533 -16.171 1.00 89.06 166 PRO A N 1
ATOM 1280 C CA . PRO A 1 166 ? 17.607 -5.368 -14.781 1.00 89.06 166 PRO A CA 1
ATOM 1281 C C . PRO A 1 166 ? 18.830 -4.439 -14.658 1.00 89.06 166 PRO A C 1
ATOM 1283 O O . PRO A 1 166 ? 19.607 -4.332 -15.615 1.00 89.06 166 PRO A O 1
ATOM 1286 N N . PRO A 1 167 ? 19.077 -3.851 -13.477 1.00 92.38 167 PRO A N 1
ATOM 1287 C CA . PRO A 1 167 ? 18.335 -4.047 -12.229 1.00 92.38 167 PRO A CA 1
ATOM 1288 C C . PRO A 1 167 ? 17.030 -3.243 -12.123 1.00 92.38 167 PRO A C 1
ATOM 1290 O O . PRO A 1 167 ? 16.794 -2.278 -12.845 1.00 92.38 167 PRO A O 1
ATOM 1293 N N . LEU A 1 168 ? 16.183 -3.643 -11.177 1.00 91.12 168 LEU A N 1
ATOM 1294 C CA . LEU A 1 168 ? 15.132 -2.800 -10.618 1.00 91.12 168 LEU A CA 1
ATOM 1295 C C . LEU A 1 168 ? 15.736 -1.920 -9.522 1.00 91.12 168 LEU A C 1
ATOM 1297 O O . LEU A 1 168 ? 16.412 -2.446 -8.636 1.00 91.12 168 LEU A O 1
ATOM 1301 N N . HIS A 1 169 ? 15.483 -0.614 -9.578 1.00 87.75 169 HIS A N 1
ATOM 1302 C CA . HIS A 1 169 ? 16.218 0.374 -8.776 1.00 87.75 169 HIS A CA 1
ATOM 1303 C C . HIS A 1 169 ? 15.339 1.211 -7.851 1.00 87.75 169 HIS A C 1
ATOM 1305 O O . HIS A 1 169 ? 15.835 1.887 -6.955 1.00 87.75 169 HIS A O 1
ATOM 1311 N N . SER A 1 170 ? 14.027 1.217 -8.074 1.00 88.62 170 SER A N 1
ATOM 1312 C CA . SER A 1 170 ? 13.160 2.219 -7.461 1.00 88.62 170 SER A CA 1
ATOM 1313 C C . SER A 1 170 ? 11.834 1.661 -6.968 1.00 88.62 170 SER A C 1
ATOM 1315 O O . SER A 1 170 ? 11.379 0.592 -7.376 1.00 88.62 170 SER A O 1
ATOM 1317 N N . GLU A 1 171 ? 11.179 2.448 -6.116 1.00 88.75 171 GLU A N 1
ATOM 1318 C CA . GLU A 1 171 ? 9.786 2.228 -5.712 1.00 88.75 171 GLU A CA 1
ATOM 1319 C C . GLU A 1 171 ? 8.835 2.292 -6.900 1.00 88.75 171 GLU A C 1
ATOM 1321 O O . GLU A 1 171 ? 7.854 1.558 -6.951 1.00 88.75 171 GLU A O 1
ATOM 1326 N N . LEU A 1 172 ? 9.184 3.079 -7.918 1.00 91.81 172 LEU A N 1
ATOM 1327 C CA . LEU A 1 172 ? 8.402 3.161 -9.144 1.00 91.81 172 LEU A CA 1
ATOM 1328 C C . LEU A 1 172 ? 8.481 1.863 -9.954 1.00 91.81 172 LEU A C 1
ATOM 1330 O O . LEU A 1 172 ? 7.484 1.452 -10.544 1.00 91.81 172 LEU A O 1
ATOM 1334 N N . ASP A 1 173 ? 9.643 1.205 -9.971 1.00 93.31 173 ASP A N 1
ATOM 1335 C CA . ASP A 1 173 ? 9.805 -0.103 -10.612 1.00 93.31 173 ASP A CA 1
ATOM 1336 C C . ASP A 1 173 ? 9.040 -1.194 -9.858 1.00 93.31 173 ASP A C 1
ATOM 1338 O O . ASP A 1 173 ? 8.401 -2.040 -10.482 1.00 93.31 173 ASP A O 1
ATOM 1342 N N . GLU A 1 174 ? 9.078 -1.166 -8.524 1.00 92.88 174 GLU A N 1
ATOM 1343 C CA . GLU A 1 174 ? 8.314 -2.079 -7.670 1.00 92.88 174 GLU A CA 1
ATOM 1344 C C . GLU A 1 174 ? 6.810 -1.939 -7.921 1.00 92.88 174 GLU A C 1
ATOM 1346 O O . GLU A 1 174 ? 6.142 -2.910 -8.289 1.00 92.88 174 GLU A O 1
ATOM 1351 N N . GLN A 1 175 ? 6.302 -0.708 -7.832 1.00 93.56 175 GLN A N 1
ATOM 1352 C CA . GLN A 1 175 ? 4.906 -0.392 -8.086 1.00 93.56 175 GLN A CA 1
ATOM 1353 C C . GLN A 1 175 ? 4.508 -0.772 -9.513 1.00 93.56 175 GLN A C 1
ATOM 1355 O O . GLN A 1 175 ? 3.474 -1.411 -9.723 1.00 93.56 175 GLN A O 1
ATOM 1360 N N . GLY A 1 176 ? 5.336 -0.418 -10.497 1.00 95.94 176 GLY A N 1
ATOM 1361 C CA . GLY A 1 176 ? 5.119 -0.755 -11.897 1.00 95.94 176 GLY A CA 1
ATOM 1362 C C . GLY A 1 176 ? 5.009 -2.260 -12.132 1.00 95.94 176 GLY A C 1
ATOM 1363 O O . GLY A 1 176 ? 4.080 -2.701 -12.809 1.00 95.94 176 GLY A O 1
ATOM 1364 N N . LEU A 1 177 ? 5.897 -3.057 -11.529 1.00 96.31 177 LEU A N 1
ATOM 1365 C CA . LEU A 1 177 ? 5.861 -4.518 -11.613 1.00 96.31 177 LEU A CA 1
ATOM 1366 C C . LEU A 1 177 ? 4.545 -5.073 -11.054 1.00 96.31 177 LEU A C 1
ATOM 1368 O O . LEU A 1 177 ? 3.908 -5.913 -11.694 1.00 96.31 177 LEU A O 1
ATOM 1372 N N . GLN A 1 178 ? 4.113 -4.587 -9.887 1.00 96.62 178 GLN A N 1
ATOM 1373 C CA . GLN A 1 178 ? 2.862 -5.011 -9.255 1.00 96.62 178 GLN A CA 1
ATOM 1374 C C . GLN A 1 178 ? 1.629 -4.661 -10.093 1.00 96.62 178 GLN A C 1
ATOM 1376 O O . GLN A 1 178 ? 0.782 -5.526 -10.336 1.00 96.62 178 GLN A O 1
ATOM 1381 N N . VAL A 1 179 ? 1.538 -3.411 -10.556 1.00 97.38 179 VAL A N 1
ATOM 1382 C CA . VAL A 1 179 ? 0.417 -2.929 -11.373 1.00 97.38 179 VAL A CA 1
ATOM 1383 C C . VAL A 1 179 ? 0.346 -3.701 -12.688 1.00 97.38 179 VAL A C 1
ATOM 1385 O O . VAL A 1 179 ? -0.728 -4.189 -13.053 1.00 97.38 179 VAL A O 1
ATOM 1388 N N . ALA A 1 180 ? 1.481 -3.874 -13.370 1.00 97.44 180 ALA A N 1
ATOM 1389 C CA . ALA A 1 180 ? 1.553 -4.637 -14.607 1.00 97.44 180 ALA A CA 1
ATOM 1390 C C . ALA A 1 180 ? 1.113 -6.092 -14.391 1.00 97.44 180 ALA A C 1
ATOM 1392 O O . ALA A 1 180 ? 0.258 -6.583 -15.124 1.00 97.44 180 ALA A O 1
ATOM 1393 N N . ALA A 1 181 ? 1.625 -6.777 -13.364 1.00 96.69 181 ALA A N 1
ATOM 1394 C CA . ALA A 1 181 ? 1.332 -8.193 -13.130 1.00 96.69 181 ALA A CA 1
ATOM 1395 C C . ALA A 1 181 ? -0.143 -8.461 -12.844 1.00 96.69 181 ALA A C 1
ATOM 1397 O O . ALA A 1 181 ? -0.718 -9.413 -13.368 1.00 96.69 181 ALA A O 1
ATOM 1398 N N . VAL A 1 182 ? -0.760 -7.598 -12.039 1.00 95.56 182 VAL A N 1
ATOM 1399 C CA . VAL A 1 182 ? -2.189 -7.677 -11.745 1.00 95.56 182 VAL A CA 1
ATOM 1400 C C . VAL A 1 182 ? -3.027 -7.397 -12.997 1.00 95.56 182 VAL A C 1
ATOM 1402 O O . VAL A 1 182 ? -4.041 -8.057 -13.216 1.00 95.56 182 VAL A O 1
ATOM 1405 N N . SER A 1 183 ? -2.578 -6.479 -13.853 1.00 94.31 183 SER A N 1
ATOM 1406 C CA . SER A 1 183 ? -3.307 -6.084 -15.066 1.00 94.31 183 SER A CA 1
ATOM 1407 C C . SER A 1 183 ? -3.211 -7.105 -16.211 1.00 94.31 183 SER A C 1
ATOM 1409 O O . SER A 1 183 ? -4.034 -7.078 -17.124 1.00 94.31 183 SER A O 1
ATOM 1411 N N . VAL A 1 184 ? -2.251 -8.041 -16.173 1.00 88.94 184 VAL A N 1
ATOM 1412 C CA . VAL A 1 184 ? -2.084 -9.089 -17.207 1.00 88.94 184 VAL A CA 1
ATOM 1413 C C . VAL A 1 184 ? -3.313 -10.002 -17.329 1.00 88.94 184 VAL A C 1
ATOM 1415 O O . VAL A 1 184 ? -3.556 -10.550 -18.405 1.00 88.94 184 VAL A O 1
ATOM 1418 N N . PHE A 1 185 ? -4.092 -10.166 -16.258 1.00 85.25 185 PHE A N 1
ATOM 1419 C CA . PHE A 1 185 ? -5.234 -11.090 -16.208 1.00 85.25 185 PHE A CA 1
ATOM 1420 C C . PHE A 1 185 ? -6.586 -10.416 -16.471 1.00 85.25 185 PHE A C 1
ATOM 1422 O O . PHE A 1 185 ? -7.607 -11.094 -16.553 1.00 85.25 1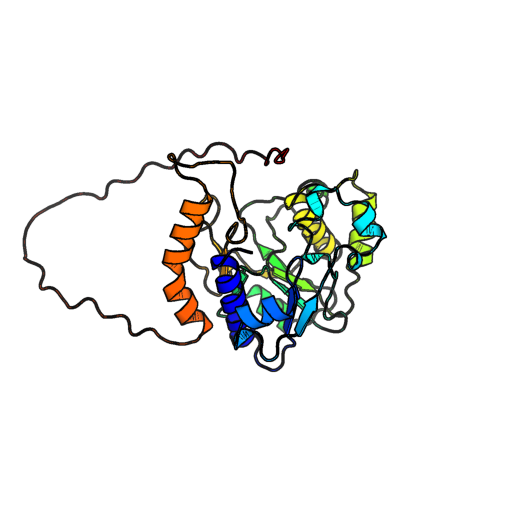85 PHE A O 1
ATOM 1429 N N . GLY A 1 186 ? -6.599 -9.095 -16.652 1.00 90.69 186 GLY A N 1
ATOM 1430 C CA . GLY A 1 186 ? -7.803 -8.314 -16.900 1.00 90.69 186 GLY A CA 1
ATOM 1431 C C . GLY A 1 186 ? -7.748 -6.952 -16.220 1.00 90.69 186 GLY A C 1
ATOM 1432 O O . GLY A 1 186 ? -6.813 -6.635 -15.487 1.00 90.69 186 GLY A O 1
ATOM 1433 N N . ALA A 1 187 ? -8.775 -6.137 -16.460 1.00 94.12 187 ALA A N 1
ATOM 1434 C CA . ALA A 1 187 ? -8.918 -4.867 -15.762 1.00 94.12 187 ALA A CA 1
ATOM 1435 C C . ALA A 1 187 ? -9.233 -5.127 -14.272 1.00 94.12 187 ALA A C 1
ATOM 1437 O O . ALA A 1 187 ? -10.252 -5.764 -13.978 1.00 94.12 187 ALA A O 1
ATOM 1438 N N . PRO A 1 188 ? -8.397 -4.653 -13.330 1.00 97.06 188 PRO A N 1
ATOM 1439 C CA . PRO A 1 188 ? -8.669 -4.820 -11.908 1.00 97.06 188 PRO A CA 1
ATOM 1440 C C . PRO A 1 188 ? -9.874 -3.971 -11.478 1.00 97.06 188 PRO A C 1
ATOM 1442 O O . PRO A 1 188 ? -10.148 -2.916 -12.057 1.00 97.06 188 PRO A O 1
ATOM 1445 N N . GLU A 1 189 ? -10.576 -4.391 -10.422 1.00 98.00 189 GLU A N 1
ATOM 1446 C CA . GLU A 1 189 ? -11.408 -3.452 -9.665 1.00 98.00 189 GLU A CA 1
ATOM 1447 C C . GLU A 1 189 ? -10.520 -2.372 -9.045 1.00 98.00 189 GLU A C 1
ATOM 1449 O O . GLU A 1 189 ? -9.341 -2.585 -8.751 1.00 98.00 189 GLU A O 1
ATOM 1454 N N . VAL A 1 190 ? -11.108 -1.200 -8.820 1.00 98.50 190 VAL A N 1
ATOM 1455 C CA . VAL A 1 190 ? -10.360 -0.017 -8.395 1.00 98.50 190 VAL A CA 1
ATOM 1456 C C . VAL A 1 190 ? -10.938 0.554 -7.109 1.00 98.50 190 VAL A C 1
ATOM 1458 O O . VAL A 1 190 ? -12.129 0.879 -7.038 1.00 98.50 190 VAL A O 1
ATOM 1461 N N . VAL A 1 191 ? -10.079 0.725 -6.103 1.00 98.75 191 VAL A N 1
ATOM 1462 C CA . VAL A 1 191 ? -10.340 1.601 -4.956 1.00 98.75 191 VAL A CA 1
ATOM 1463 C C . VAL A 1 191 ? -10.027 3.037 -5.369 1.00 98.75 191 VAL A C 1
ATOM 1465 O O . VAL A 1 191 ? -8.868 3.376 -5.571 1.00 98.75 191 VAL A O 1
ATOM 1468 N N . SER A 1 192 ? -11.059 3.869 -5.519 1.00 98.62 192 SER A N 1
ATOM 1469 C CA . SER A 1 192 ? -10.885 5.253 -5.990 1.00 98.62 192 SER A CA 1
ATOM 1470 C C . SER A 1 192 ? -10.155 6.148 -4.986 1.00 98.62 192 SER A C 1
ATOM 1472 O O . SER A 1 192 ? -10.309 5.965 -3.773 1.00 98.62 192 SER A O 1
ATOM 1474 N N . ILE A 1 193 ? -9.500 7.199 -5.485 1.00 98.06 193 ILE A N 1
ATOM 1475 C CA . ILE A 1 193 ? -8.848 8.234 -4.663 1.00 98.06 193 ILE A CA 1
ATOM 1476 C C . ILE A 1 193 ? -9.849 9.082 -3.851 1.00 98.06 193 ILE A C 1
ATOM 1478 O O . ILE A 1 193 ? -9.478 9.843 -2.954 1.00 98.06 193 ILE A O 1
ATOM 1482 N N . GLU A 1 194 ? -11.144 9.003 -4.165 1.00 98.44 194 GLU A N 1
ATOM 1483 C CA . GLU A 1 194 ? -12.210 9.578 -3.333 1.00 98.44 194 GLU A CA 1
ATOM 1484 C C . GLU A 1 194 ? -12.535 8.704 -2.118 1.00 98.44 194 GLU A C 1
ATOM 1486 O O . GLU A 1 194 ? -12.877 9.219 -1.053 1.00 98.44 194 GLU A O 1
ATOM 1491 N N . ASP A 1 195 ? -12.429 7.381 -2.255 1.00 98.62 195 ASP A N 1
ATOM 1492 C CA . ASP A 1 195 ? -12.655 6.458 -1.143 1.00 98.62 195 ASP A CA 1
ATOM 1493 C C . ASP A 1 195 ? -11.431 6.389 -0.236 1.00 98.62 195 ASP A C 1
ATOM 1495 O O . ASP A 1 195 ? -11.565 6.539 0.978 1.00 98.62 195 ASP A O 1
ATOM 1499 N N . VAL A 1 196 ? -10.246 6.201 -0.813 1.00 98.69 196 VAL A N 1
ATOM 1500 C CA . VAL A 1 196 ? -8.979 6.182 -0.081 1.00 98.69 196 VAL A CA 1
ATOM 1501 C C . VAL A 1 196 ? -8.069 7.228 -0.695 1.00 98.69 196 VAL A C 1
ATOM 1503 O O . VAL A 1 196 ? -7.547 7.031 -1.787 1.00 98.69 196 VAL A O 1
ATOM 1506 N N . SER A 1 197 ? -7.900 8.362 -0.016 1.00 98.38 197 SER A N 1
ATOM 1507 C CA . SER A 1 197 ? -7.061 9.427 -0.559 1.00 98.38 197 SER A CA 1
ATOM 1508 C C . SER A 1 197 ? -5.587 9.040 -0.524 1.00 98.38 197 SER A C 1
ATOM 1510 O O . SER A 1 197 ? -5.115 8.450 0.446 1.00 98.38 197 SER A O 1
ATOM 1512 N N . ILE A 1 198 ? -4.846 9.428 -1.559 1.00 97.38 198 ILE A N 1
ATOM 1513 C CA . ILE A 1 198 ? -3.390 9.531 -1.484 1.00 97.38 198 ILE A CA 1
ATOM 1514 C C . ILE A 1 198 ? -3.114 10.843 -0.747 1.00 97.38 198 ILE A C 1
ATOM 1516 O O . ILE A 1 198 ? -3.342 11.922 -1.296 1.00 97.38 198 ILE A O 1
ATOM 1520 N N . CYS A 1 199 ? -2.793 10.750 0.542 1.00 97.56 199 CYS A N 1
ATOM 1521 C CA . CYS A 1 199 ? -2.822 11.853 1.494 1.00 97.56 199 CYS A CA 1
ATOM 1522 C C . CYS A 1 199 ? -1.410 12.374 1.758 1.00 97.56 199 CYS A C 1
ATOM 1524 O O . CYS A 1 199 ? -0.588 11.711 2.390 1.00 97.56 199 CYS A O 1
ATOM 1526 N N . SER A 1 200 ? -1.117 13.570 1.259 1.00 96.56 200 SER A N 1
ATOM 1527 C CA . SER A 1 200 ? 0.203 14.184 1.381 1.00 96.56 200 SER A CA 1
ATOM 1528 C C . SER A 1 200 ? 0.089 15.704 1.282 1.00 96.56 200 SER A C 1
ATOM 1530 O O . SER A 1 200 ? -0.799 16.209 0.590 1.00 96.56 200 SER A O 1
ATOM 1532 N N . PRO A 1 201 ? 0.976 16.463 1.957 1.00 96.19 201 PRO A N 1
ATOM 1533 C CA . PRO A 1 201 ? 1.033 17.914 1.805 1.00 96.19 201 PRO A CA 1
ATOM 1534 C C . PRO A 1 201 ? 1.506 18.361 0.412 1.00 96.19 201 PRO A C 1
ATOM 1536 O O . PRO A 1 201 ? 1.462 19.555 0.125 1.00 96.19 201 PRO A O 1
ATOM 1539 N N . PHE A 1 202 ? 1.973 17.437 -0.433 1.00 95.12 202 PHE A N 1
ATOM 1540 C CA . PHE A 1 202 ? 2.576 17.747 -1.724 1.00 95.12 202 PHE A CA 1
ATOM 1541 C C . PHE A 1 202 ? 1.660 17.344 -2.885 1.00 95.12 202 PHE A C 1
ATOM 1543 O O . PHE A 1 202 ? 1.263 16.179 -2.970 1.00 95.12 202 PHE A O 1
ATOM 1550 N N . PRO A 1 203 ? 1.353 18.271 -3.808 1.00 91.81 203 PRO A N 1
ATOM 1551 C CA . PRO A 1 203 ? 0.669 17.958 -5.054 1.00 91.81 203 PRO A CA 1
ATOM 1552 C C . PRO A 1 203 ? 1.360 16.850 -5.866 1.00 91.81 203 PRO A C 1
ATOM 1554 O O . PRO A 1 203 ? 2.582 16.713 -5.804 1.00 91.81 203 PRO A O 1
ATOM 1557 N N . PRO A 1 204 ? 0.587 16.084 -6.654 1.00 94.19 204 PRO A N 1
ATOM 1558 C CA . PRO A 1 204 ? -0.859 16.223 -6.882 1.00 94.19 204 PRO A CA 1
ATOM 1559 C C . PRO A 1 204 ? -1.726 15.432 -5.893 1.00 94.19 204 PRO A C 1
ATOM 1561 O O . PRO A 1 204 ? -2.913 15.218 -6.137 1.00 94.19 204 PRO A O 1
ATOM 1564 N N . HIS A 1 205 ? -1.150 14.989 -4.780 1.00 94.56 205 HIS A N 1
ATOM 1565 C CA . HIS A 1 205 ? -1.879 14.281 -3.739 1.00 94.56 205 HIS A CA 1
ATOM 1566 C C . HIS A 1 205 ? -2.884 15.189 -3.018 1.00 94.56 205 HIS A C 1
ATOM 1568 O O . HIS A 1 205 ? -2.857 16.419 -3.121 1.00 94.56 205 HIS A O 1
ATOM 1574 N N . LYS A 1 206 ? -3.800 14.572 -2.270 1.00 95.69 206 LYS A N 1
ATOM 1575 C CA . LYS A 1 206 ? -4.856 15.281 -1.548 1.00 95.69 206 LYS A CA 1
ATOM 1576 C C . LYS A 1 206 ? -4.392 15.692 -0.156 1.00 95.69 206 LYS A C 1
ATOM 1578 O O . LYS A 1 206 ? -3.815 14.902 0.586 1.00 95.69 206 LYS A O 1
ATOM 1583 N N . LEU A 1 207 ? -4.774 16.904 0.242 1.00 97.12 207 LEU A N 1
ATOM 1584 C CA . LEU A 1 207 ? -4.583 17.389 1.611 1.00 97.12 207 LEU A CA 1
ATOM 1585 C C . LEU A 1 207 ? -5.584 16.791 2.608 1.00 97.12 207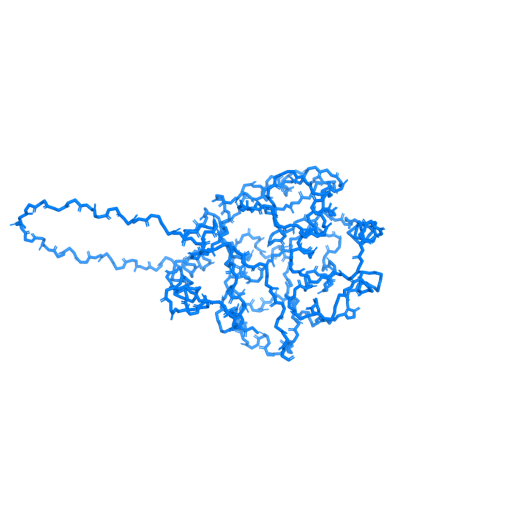 LEU A C 1
ATOM 1587 O O . LEU A 1 207 ? -5.376 16.873 3.817 1.00 97.12 207 LEU A O 1
ATOM 1591 N N . GLU A 1 208 ? -6.694 16.250 2.119 1.00 98.06 208 GLU A N 1
ATOM 1592 C CA . GLU A 1 208 ? -7.795 15.778 2.950 1.00 98.06 208 GLU A CA 1
ATOM 1593 C C . GLU A 1 208 ? -7.910 14.249 2.911 1.00 98.06 208 GLU A C 1
ATOM 1595 O O . GLU A 1 208 ? -7.453 13.571 1.984 1.00 98.06 208 GLU A O 1
ATOM 1600 N N . LEU A 1 209 ? -8.534 13.708 3.955 1.00 98.50 209 LEU A N 1
ATOM 1601 C CA . LEU A 1 209 ? -8.845 12.287 4.076 1.00 98.50 209 LEU A CA 1
ATOM 1602 C C . LEU A 1 209 ? -9.896 11.866 3.035 1.00 98.50 209 LEU A C 1
ATOM 1604 O O . LEU A 1 209 ? -10.781 12.654 2.694 1.00 98.50 209 LEU A O 1
ATOM 1608 N N . GLY A 1 210 ? -9.826 10.618 2.564 1.00 98.38 210 GLY A N 1
ATOM 1609 C CA . GLY A 1 210 ? -10.861 10.022 1.716 1.00 98.38 210 GLY A CA 1
ATOM 1610 C C . GLY A 1 210 ? -12.166 9.762 2.477 1.00 98.38 210 GLY A C 1
ATOM 1611 O O . GLY A 1 210 ? -12.317 10.117 3.645 1.00 98.38 210 GLY A O 1
ATOM 1612 N N . ARG A 1 211 ? -13.145 9.122 1.831 1.00 98.44 211 ARG A N 1
ATOM 1613 C CA . ARG A 1 211 ? -14.399 8.722 2.502 1.00 98.44 211 ARG A CA 1
ATOM 1614 C C . ARG A 1 211 ? -14.209 7.549 3.463 1.00 98.44 211 ARG A C 1
ATOM 1616 O O . ARG A 1 211 ? -14.804 7.535 4.540 1.00 98.44 211 ARG A O 1
ATOM 1623 N N . CYS A 1 212 ? -13.391 6.583 3.066 1.00 98.56 212 CYS A N 1
ATOM 1624 C CA . CYS A 1 212 ? -13.241 5.273 3.696 1.00 98.56 212 CYS A CA 1
ATOM 1625 C C . CYS A 1 212 ? -11.824 5.026 4.228 1.00 98.56 212 CYS A C 1
ATOM 1627 O O . CYS A 1 212 ? -11.646 4.159 5.082 1.00 98.56 212 CYS A O 1
ATOM 1629 N N . GLY A 1 213 ? -10.826 5.766 3.741 1.00 98.62 213 GLY A N 1
ATOM 1630 C CA . GLY A 1 213 ? -9.439 5.622 4.166 1.00 98.62 213 GLY A CA 1
ATOM 1631 C C . GLY A 1 213 ? -8.511 6.733 3.675 1.00 98.62 213 GLY A C 1
ATOM 1632 O O . GLY A 1 213 ? -8.925 7.657 2.968 1.00 98.62 213 GLY A O 1
ATOM 1633 N N . ALA A 1 214 ? -7.238 6.626 4.045 1.00 98.62 214 ALA A N 1
ATOM 1634 C CA . ALA A 1 214 ? -6.146 7.451 3.532 1.00 98.62 214 ALA A CA 1
ATOM 1635 C C . ALA A 1 214 ? -4.827 6.660 3.513 1.00 98.62 214 ALA A C 1
ATOM 1637 O O . ALA A 1 214 ? -4.544 5.912 4.447 1.00 98.62 214 ALA A O 1
ATOM 1638 N N . HIS A 1 215 ? -4.025 6.853 2.469 1.00 98.12 215 HIS A N 1
ATOM 1639 C CA . HIS A 1 215 ? -2.655 6.361 2.325 1.00 98.12 215 HIS A CA 1
ATOM 1640 C C . HIS A 1 215 ? -1.688 7.541 2.481 1.00 98.12 215 HIS A C 1
ATOM 1642 O O . HIS A 1 215 ? -1.718 8.468 1.675 1.00 98.12 215 HIS A O 1
ATOM 1648 N N . PHE A 1 216 ? -0.871 7.546 3.538 1.00 97.50 216 PHE A N 1
ATOM 1649 C CA . PHE A 1 216 ? 0.004 8.676 3.873 1.00 97.50 216 PHE A CA 1
ATOM 1650 C C . PHE A 1 216 ? 1.390 8.578 3.228 1.00 97.50 216 PHE A C 1
ATOM 1652 O O . PHE A 1 216 ? 2.342 8.127 3.860 1.00 97.50 216 PHE A O 1
ATOM 1659 N N . CYS A 1 217 ? 1.528 9.076 1.999 1.00 92.94 217 CYS A N 1
ATOM 1660 C CA . CYS A 1 217 ? 2.784 8.986 1.254 1.00 92.94 217 CYS A CA 1
ATOM 1661 C C . CYS A 1 217 ? 3.970 9.615 1.991 1.00 92.94 217 CYS A C 1
ATOM 1663 O O . CYS A 1 217 ? 3.926 10.770 2.426 1.00 92.94 217 CYS A O 1
ATOM 1665 N N . GLY A 1 218 ? 5.064 8.857 2.070 1.00 90.12 218 GLY A N 1
ATOM 1666 C CA . GLY A 1 218 ? 6.326 9.310 2.645 1.00 90.12 218 GLY A CA 1
ATOM 1667 C C . GLY A 1 218 ? 6.372 9.320 4.175 1.00 90.12 218 GLY A C 1
ATOM 1668 O O . GLY A 1 218 ? 7.415 9.649 4.734 1.00 90.12 218 GLY A O 1
ATOM 1669 N N . LEU A 1 219 ? 5.303 8.922 4.877 1.00 92.44 219 LEU A N 1
ATOM 1670 C CA . LEU A 1 219 ? 5.260 8.933 6.347 1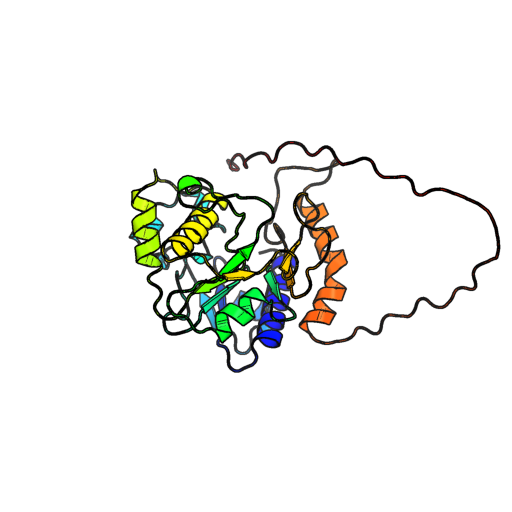.00 92.44 219 LEU A CA 1
ATOM 1671 C C . LEU A 1 219 ? 6.304 8.004 6.989 1.00 92.44 219 LEU A C 1
ATOM 1673 O O . LEU A 1 219 ? 6.769 8.234 8.111 1.00 92.44 219 LEU A O 1
ATOM 1677 N N . ASN A 1 220 ? 6.671 6.942 6.275 1.00 88.50 220 ASN A N 1
ATOM 1678 C CA . ASN A 1 220 ? 7.655 5.963 6.722 1.00 88.50 220 ASN A CA 1
ATOM 1679 C C . ASN A 1 220 ? 9.107 6.333 6.399 1.00 88.50 220 ASN A C 1
ATOM 1681 O O . ASN A 1 220 ? 10.024 5.721 6.964 1.00 88.50 220 ASN A O 1
ATOM 1685 N N . ALA A 1 221 ? 9.330 7.327 5.536 1.00 86.19 221 ALA A N 1
ATOM 1686 C CA . ALA A 1 221 ? 10.666 7.799 5.217 1.00 86.19 221 ALA A CA 1
ATOM 1687 C C . ALA A 1 221 ? 11.305 8.459 6.447 1.00 86.19 221 ALA A C 1
ATOM 1689 O O . ALA A 1 221 ? 10.652 9.158 7.223 1.00 86.19 221 ALA A O 1
ATOM 1690 N N . ARG A 1 222 ? 12.601 8.207 6.658 1.00 82.25 222 ARG A N 1
ATOM 1691 C CA . ARG A 1 222 ? 13.338 8.792 7.793 1.00 82.25 222 ARG A CA 1
ATOM 1692 C C . ARG A 1 222 ? 13.855 10.193 7.496 1.00 82.25 222 ARG A C 1
ATOM 1694 O O . ARG A 1 222 ? 14.029 10.966 8.430 1.00 82.25 222 ARG A O 1
ATOM 1701 N N . HIS A 1 223 ? 14.155 10.465 6.232 1.00 86.25 223 HIS A N 1
ATOM 1702 C CA . HIS A 1 223 ? 14.758 11.706 5.779 1.00 86.25 223 HIS A CA 1
ATOM 1703 C C . HIS A 1 223 ? 14.503 11.879 4.283 1.00 86.25 223 HIS A C 1
ATOM 1705 O O . HIS A 1 223 ? 14.606 10.905 3.533 1.00 86.25 223 HIS A O 1
ATOM 1711 N N . PHE A 1 224 ? 14.219 13.107 3.860 1.00 87.38 224 PHE A N 1
ATOM 1712 C CA . PHE A 1 224 ? 14.224 13.499 2.459 1.00 87.38 224 PHE A CA 1
ATOM 1713 C C . PHE A 1 224 ? 15.336 14.518 2.216 1.00 87.38 224 PHE A C 1
ATOM 1715 O O . PHE A 1 224 ? 15.484 15.488 2.954 1.00 87.38 224 PHE A O 1
ATOM 1722 N N . ALA A 1 225 ? 16.091 14.334 1.132 1.00 90.00 225 ALA A N 1
ATOM 1723 C CA . ALA A 1 225 ? 17.201 15.226 0.793 1.00 90.00 225 ALA A CA 1
ATOM 1724 C C . ALA A 1 225 ? 16.751 16.618 0.299 1.00 90.00 225 ALA A C 1
ATOM 1726 O O . ALA A 1 225 ? 17.571 17.529 0.187 1.00 90.00 225 ALA A O 1
ATOM 1727 N N . TRP A 1 226 ? 15.465 16.797 -0.016 1.00 92.12 226 TRP A N 1
ATOM 1728 C CA . TRP A 1 226 ? 14.925 18.025 -0.592 1.00 92.12 226 TRP A CA 1
ATOM 1729 C C . TRP A 1 226 ? 14.140 18.856 0.429 1.00 92.12 226 TRP A C 1
ATOM 1731 O O . TRP A 1 226 ? 13.622 18.354 1.430 1.00 92.12 226 TRP A O 1
ATOM 1741 N N . GLN A 1 227 ? 14.058 20.158 0.157 1.00 93.62 227 GLN A N 1
ATOM 1742 C CA . GLN A 1 227 ? 13.381 21.137 1.003 1.00 93.62 227 GLN A CA 1
ATOM 1743 C C . GLN A 1 227 ? 12.312 21.899 0.221 1.00 93.62 227 GLN A C 1
ATOM 1745 O O . GLN A 1 227 ? 12.476 22.178 -0.965 1.00 93.62 227 GLN A O 1
ATOM 1750 N N . LEU A 1 228 ? 11.252 22.301 0.919 1.00 90.88 228 LEU A N 1
ATOM 1751 C CA . LEU A 1 228 ? 10.234 23.229 0.443 1.00 90.88 228 LEU A CA 1
ATOM 1752 C C . LEU A 1 228 ? 10.161 24.403 1.421 1.00 90.88 228 LEU A C 1
ATOM 1754 O O . LEU A 1 228 ? 9.967 24.199 2.621 1.00 90.88 228 LEU A O 1
ATOM 1758 N N . GLU A 1 229 ? 10.347 25.622 0.907 1.00 92.88 229 GLU A N 1
ATOM 1759 C CA . GLU A 1 229 ? 10.331 26.864 1.701 1.00 92.88 229 GLU A CA 1
ATOM 1760 C C . GLU A 1 229 ? 11.318 26.848 2.889 1.00 92.88 229 GLU A C 1
ATOM 1762 O O . GLU A 1 229 ? 11.021 27.316 3.989 1.00 92.88 229 GLU A O 1
ATOM 1767 N N . GLY A 1 230 ? 12.509 26.279 2.674 1.00 93.81 230 GLY A N 1
ATOM 1768 C CA . GLY A 1 230 ? 13.572 26.205 3.685 1.00 93.81 230 GLY A CA 1
ATOM 1769 C C . GLY A 1 230 ? 13.325 25.193 4.808 1.00 93.81 230 GLY A C 1
ATOM 1770 O O . GLY A 1 230 ? 13.998 25.255 5.835 1.00 93.81 230 GLY A O 1
ATOM 1771 N N . ARG A 1 231 ? 12.361 24.281 4.639 1.00 93.81 231 ARG A N 1
ATOM 1772 C CA . ARG A 1 231 ? 12.097 23.157 5.550 1.00 93.81 231 ARG A CA 1
ATOM 1773 C C . ARG A 1 231 ? 12.216 21.841 4.810 1.00 93.81 231 ARG A C 1
ATOM 1775 O O . ARG A 1 231 ? 11.822 21.763 3.646 1.00 93.81 231 ARG A O 1
ATOM 1782 N N . TYR A 1 232 ? 12.705 20.806 5.480 1.00 95.19 232 TYR A N 1
ATOM 1783 C CA . TYR A 1 232 ? 12.778 19.479 4.874 1.00 95.19 232 TYR A CA 1
ATOM 1784 C C . TYR A 1 232 ? 11.383 18.881 4.673 1.00 95.19 232 TYR A C 1
ATOM 1786 O O . TYR A 1 232 ? 10.442 19.189 5.413 1.00 95.19 232 TYR A O 1
ATOM 1794 N N . ALA A 1 233 ? 11.230 18.030 3.658 1.00 93.94 233 ALA A N 1
ATOM 1795 C CA . ALA A 1 233 ? 9.932 17.455 3.316 1.00 93.94 233 ALA A CA 1
ATOM 1796 C C . ALA A 1 233 ? 9.303 16.663 4.474 1.00 93.94 233 ALA A C 1
ATOM 1798 O O . ALA A 1 233 ? 8.090 16.747 4.689 1.00 93.94 233 ALA A O 1
ATOM 1799 N N . GLU A 1 234 ? 10.116 15.961 5.272 1.00 94.50 234 GLU A N 1
ATOM 1800 C CA . GLU A 1 234 ? 9.646 15.235 6.453 1.00 94.50 234 GLU A CA 1
ATOM 1801 C C . GLU A 1 234 ? 8.964 16.148 7.475 1.00 94.50 234 GLU A C 1
ATOM 1803 O O . GLU A 1 234 ? 8.019 15.716 8.126 1.00 94.50 234 GLU A O 1
ATOM 1808 N N . GLU A 1 235 ? 9.358 17.421 7.594 1.00 95.38 235 GLU A N 1
ATOM 1809 C CA . GLU A 1 235 ? 8.718 18.358 8.524 1.00 95.38 235 GLU A CA 1
ATOM 1810 C C . GLU A 1 235 ? 7.284 18.685 8.093 1.00 95.38 235 GLU A C 1
ATOM 1812 O O . GLU A 1 235 ? 6.376 18.801 8.925 1.00 95.38 235 GLU A O 1
ATOM 1817 N N . TRP A 1 236 ? 7.069 18.828 6.784 1.00 96.56 236 TRP A N 1
ATOM 1818 C CA . TRP A 1 236 ? 5.750 19.058 6.205 1.00 96.56 236 TRP A CA 1
ATOM 1819 C C . TRP A 1 236 ? 4.868 17.818 6.325 1.00 96.56 236 TRP A C 1
ATOM 1821 O O . TRP A 1 236 ? 3.707 17.946 6.723 1.00 96.56 236 TRP A O 1
ATOM 1831 N N . ILE A 1 237 ? 5.421 16.632 6.055 1.00 96.12 237 ILE A N 1
ATOM 1832 C CA . ILE A 1 237 ? 4.730 15.346 6.225 1.00 96.12 237 ILE A CA 1
ATOM 1833 C C . ILE A 1 237 ? 4.331 15.153 7.690 1.00 96.12 237 ILE A C 1
ATOM 1835 O O . ILE A 1 237 ? 3.167 14.880 7.978 1.00 96.12 237 ILE A O 1
ATOM 1839 N N . ASP A 1 238 ? 5.245 15.395 8.630 1.00 95.88 238 ASP A N 1
ATOM 1840 C CA . ASP A 1 238 ? 4.979 15.287 10.064 1.00 95.88 238 ASP A CA 1
ATOM 1841 C C . ASP A 1 238 ? 3.879 16.248 10.519 1.00 95.88 238 ASP A C 1
ATOM 1843 O O . ASP A 1 238 ? 2.971 15.869 11.268 1.00 95.88 238 ASP A O 1
ATOM 1847 N N . LYS A 1 239 ? 3.936 17.508 10.072 1.00 96.81 239 LYS A N 1
ATOM 1848 C CA . LYS A 1 239 ? 2.900 18.505 10.364 1.00 96.81 239 LYS A CA 1
ATOM 1849 C C . LYS A 1 239 ? 1.547 18.068 9.799 1.00 96.81 239 LYS A C 1
ATOM 1851 O O . LYS A 1 239 ? 0.532 18.196 10.488 1.00 96.81 239 LYS A O 1
ATOM 1856 N N . HIS A 1 240 ? 1.534 17.551 8.574 1.00 97.62 240 HIS A N 1
ATOM 1857 C CA . HIS A 1 240 ? 0.332 17.078 7.899 1.00 97.62 240 HIS A CA 1
ATOM 1858 C C . HIS A 1 240 ? -0.291 15.872 8.615 1.00 97.62 240 HIS A C 1
ATOM 1860 O O . HIS A 1 240 ? -1.474 15.891 8.954 1.00 97.62 240 HIS A O 1
ATOM 1866 N N . TRP A 1 241 ? 0.521 14.872 8.955 1.00 97.94 241 TRP A N 1
ATOM 1867 C CA . TRP A 1 241 ? 0.117 13.709 9.741 1.00 97.94 241 TRP A CA 1
ATOM 1868 C C . TRP A 1 241 ? -0.498 14.110 11.087 1.00 97.94 241 TRP A C 1
ATOM 1870 O O . TRP A 1 241 ? -1.609 13.699 11.425 1.00 97.94 241 TRP A O 1
ATOM 1880 N N . ARG A 1 242 ? 0.184 14.976 11.850 1.00 97.75 242 ARG A N 1
ATOM 1881 C CA . ARG A 1 242 ? -0.291 15.428 13.170 1.00 97.75 242 ARG A CA 1
ATOM 1882 C C . ARG A 1 242 ? -1.629 16.160 13.098 1.00 97.75 242 ARG A C 1
ATOM 1884 O O . ARG A 1 242 ? -2.417 16.039 14.034 1.00 97.75 242 ARG A O 1
ATOM 1891 N N . ARG A 1 243 ? -1.901 16.889 12.008 1.00 98.00 243 ARG A N 1
ATOM 1892 C CA . ARG A 1 243 ? -3.199 17.544 11.777 1.00 98.00 243 ARG A CA 1
ATOM 1893 C C . ARG A 1 243 ? -4.338 16.523 11.685 1.00 98.00 243 ARG A C 1
ATOM 1895 O O . ARG A 1 243 ? -5.401 16.765 12.252 1.00 98.00 243 ARG A O 1
ATOM 1902 N N . HIS A 1 244 ? -4.122 15.397 11.006 1.00 98.19 244 HIS A N 1
ATOM 1903 C CA . HIS A 1 244 ? -5.157 14.379 10.766 1.00 98.19 244 HIS A CA 1
ATOM 1904 C C . HIS A 1 244 ? -5.282 13.337 11.877 1.00 98.19 244 HIS A C 1
ATOM 1906 O O . HIS A 1 244 ? -6.341 12.735 12.059 1.00 98.19 244 HIS A O 1
ATOM 1912 N N . LEU A 1 245 ? -4.228 13.154 12.663 1.00 97.56 245 LEU A N 1
ATOM 1913 C CA . LEU A 1 245 ? -4.126 12.106 13.670 1.00 97.56 245 LEU A CA 1
ATOM 1914 C C . LEU A 1 245 ? -5.294 12.031 14.676 1.00 97.56 245 LEU A C 1
ATOM 1916 O O . LEU A 1 245 ? -5.792 10.924 14.883 1.00 97.56 245 LEU A O 1
ATOM 1920 N N . PRO A 1 246 ? -5.809 13.133 15.267 1.00 97.19 246 PRO A N 1
ATOM 1921 C CA . PRO A 1 246 ? -6.973 13.047 16.155 1.00 97.19 246 PRO A CA 1
ATOM 1922 C C . PRO A 1 246 ? -8.209 12.456 15.464 1.00 97.19 246 PRO A C 1
ATOM 1924 O O . PRO A 1 246 ? -8.931 11.655 16.056 1.00 97.19 246 PRO A O 1
ATOM 1927 N N . ARG A 1 247 ? -8.432 12.815 14.193 1.00 97.12 247 ARG A N 1
ATOM 1928 C CA . ARG A 1 247 ? -9.562 12.317 13.403 1.00 97.12 247 ARG A CA 1
ATOM 1929 C C . ARG A 1 247 ? -9.376 10.851 13.016 1.00 97.12 247 ARG A C 1
ATOM 1931 O O . ARG A 1 247 ? -10.340 10.095 13.077 1.00 97.12 247 ARG A O 1
ATOM 1938 N N . LEU A 1 248 ? -8.159 10.434 12.666 1.00 97.50 248 LEU A N 1
ATOM 1939 C CA . LEU A 1 248 ? -7.847 9.029 12.372 1.00 97.50 248 LEU A CA 1
ATOM 1940 C C . LEU A 1 248 ? -8.093 8.120 13.581 1.00 97.50 248 LEU A C 1
ATOM 1942 O O . LEU A 1 248 ? -8.659 7.038 13.431 1.00 97.50 248 LEU A O 1
ATOM 1946 N N . VAL A 1 249 ? -7.711 8.568 14.780 1.00 96.62 249 VAL A N 1
ATOM 1947 C CA . VAL A 1 249 ? -7.980 7.845 16.033 1.00 96.62 249 VAL A CA 1
ATOM 1948 C C . VAL A 1 249 ? -9.486 7.678 16.245 1.00 96.62 249 VAL A C 1
ATOM 1950 O O . VAL A 1 249 ? -9.946 6.565 16.484 1.00 96.62 249 VAL A O 1
ATOM 1953 N N . GLU A 1 250 ? -10.263 8.754 16.091 1.00 95.69 250 GLU A N 1
ATOM 1954 C CA . GLU A 1 250 ? -11.728 8.702 16.196 1.00 95.69 250 GLU A CA 1
ATOM 1955 C C . GLU A 1 250 ? -12.343 7.710 15.194 1.00 95.69 250 GLU A C 1
ATOM 1957 O O . GLU A 1 250 ? -13.176 6.880 15.564 1.00 95.69 250 GLU A O 1
ATOM 1962 N N . LEU A 1 251 ? -11.916 7.777 13.932 1.00 96.12 251 LEU A N 1
ATOM 1963 C CA . LEU A 1 251 ? -12.452 6.967 12.839 1.00 96.12 251 LEU A CA 1
ATOM 1964 C C . LEU A 1 251 ? -12.150 5.471 12.997 1.00 96.12 251 LEU A C 1
ATOM 1966 O O . LEU A 1 251 ? -13.034 4.638 12.799 1.00 96.12 251 LEU A O 1
ATOM 1970 N N . THR A 1 252 ? -10.919 5.125 13.369 1.00 94.88 252 THR A N 1
ATOM 1971 C CA . THR A 1 252 ? -10.468 3.724 13.454 1.00 94.88 252 THR A CA 1
ATOM 1972 C C . THR A 1 252 ? -10.899 3.042 14.748 1.00 94.88 252 THR A C 1
ATOM 1974 O O . THR A 1 252 ? -11.253 1.866 14.732 1.00 94.88 252 THR A O 1
ATOM 1977 N N . GLN A 1 253 ? -10.929 3.769 15.867 1.00 90.00 253 GLN A 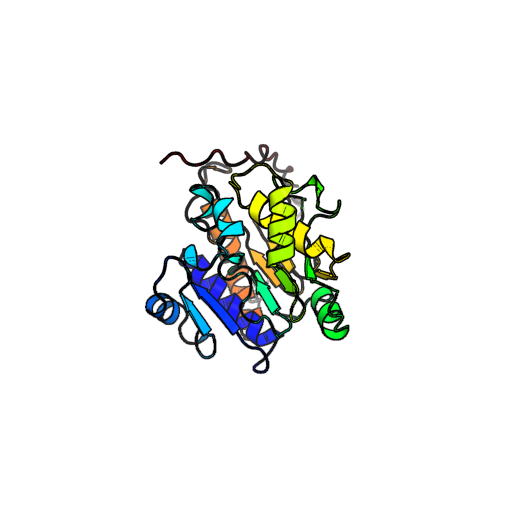N 1
ATOM 1978 C CA . GLN A 1 253 ? -11.275 3.201 17.175 1.00 90.00 253 GLN A CA 1
ATOM 1979 C C . GLN A 1 253 ? -12.768 3.324 17.500 1.00 90.00 253 GLN A C 1
ATOM 1981 O O . GLN A 1 253 ? -13.224 2.791 18.508 1.00 90.00 253 GLN A O 1
ATOM 1986 N N . GLY A 1 254 ? -13.545 4.035 16.673 1.00 76.19 254 GLY A N 1
ATOM 1987 C CA . GLY A 1 254 ? -14.966 4.289 16.925 1.00 76.19 254 GLY A CA 1
ATOM 1988 C C . GLY A 1 254 ? -15.224 5.157 18.161 1.00 76.19 254 GLY A C 1
ATOM 1989 O O . GLY A 1 254 ? -16.362 5.256 18.617 1.00 76.19 254 GLY A O 1
ATOM 1990 N N . VAL A 1 255 ? -14.183 5.785 18.713 1.00 68.38 255 VAL A N 1
ATOM 1991 C CA . VAL A 1 255 ? -14.296 6.720 19.829 1.00 68.38 255 VAL A CA 1
ATOM 1992 C C . VAL A 1 255 ? -14.645 8.073 19.240 1.00 68.38 255 VAL A C 1
ATOM 1994 O O . VAL A 1 255 ? -13.763 8.777 18.757 1.00 68.38 255 VAL A O 1
ATOM 1997 N N . THR A 1 256 ? -15.917 8.470 19.293 1.00 55.34 256 THR A N 1
ATOM 1998 C CA . THR A 1 256 ? -16.278 9.871 19.058 1.00 55.34 256 THR A CA 1
ATOM 1999 C C . THR A 1 256 ? -15.609 10.702 20.147 1.00 55.34 256 THR A C 1
ATOM 2001 O O . THR A 1 256 ? -16.116 10.791 21.266 1.00 55.34 256 THR A O 1
ATOM 2004 N N . LEU A 1 257 ? -14.445 11.287 19.848 1.00 52.81 257 LEU A N 1
ATOM 2005 C CA . LEU A 1 257 ? -13.864 12.312 20.703 1.00 52.81 257 LEU A CA 1
ATOM 2006 C C . LEU A 1 257 ? -14.939 13.382 20.829 1.00 52.81 257 LEU A C 1
ATOM 2008 O O . LEU A 1 257 ? -15.383 13.930 19.818 1.00 52.81 257 LEU A O 1
ATOM 2012 N N . ALA A 1 258 ? -15.419 13.615 22.052 1.00 47.34 258 ALA A N 1
ATOM 2013 C CA . ALA A 1 258 ? -16.375 14.670 22.316 1.00 47.34 258 ALA A CA 1
ATOM 2014 C C . ALA A 1 258 ? -15.751 15.957 21.781 1.00 47.34 258 ALA A C 1
ATOM 2016 O O . ALA A 1 258 ? -14.834 16.502 22.391 1.00 47.34 258 ALA A O 1
ATOM 2017 N N . ARG A 1 259 ? -16.188 16.398 20.593 1.00 49.56 259 ARG A N 1
ATOM 2018 C CA . ARG A 1 259 ? -15.794 17.691 20.055 1.00 49.56 259 ARG A CA 1
ATOM 2019 C C . ARG A 1 259 ? -16.191 18.669 21.138 1.00 49.56 259 ARG A C 1
ATOM 2021 O O . ARG A 1 259 ? -17.388 18.832 21.388 1.00 49.56 259 ARG A O 1
ATOM 2028 N N . GLU A 1 260 ? -15.208 19.271 21.802 1.00 41.78 260 GLU A N 1
ATOM 2029 C CA . GLU A 1 260 ? -15.454 20.468 22.580 1.00 41.78 260 GLU A CA 1
ATOM 2030 C C . GLU A 1 260 ? -16.127 21.416 21.599 1.00 41.78 260 GLU A C 1
ATOM 2032 O O . GLU A 1 260 ? -15.503 21.931 20.669 1.00 41.78 260 GLU A O 1
ATOM 2037 N N . ARG A 1 261 ? -17.456 21.542 21.717 1.00 38.34 261 ARG A N 1
ATOM 2038 C CA . ARG A 1 261 ? -18.182 22.568 20.988 1.00 38.34 261 ARG A CA 1
ATOM 2039 C C . ARG A 1 261 ? -17.434 23.844 21.339 1.00 38.34 261 ARG A C 1
ATOM 2041 O O . ARG A 1 261 ? -17.290 24.088 22.542 1.00 38.34 261 ARG A O 1
ATOM 2048 N N . PRO A 1 262 ? -16.944 24.618 20.354 1.00 43.47 262 PRO A N 1
ATOM 2049 C CA . PRO A 1 262 ? -16.384 25.915 20.661 1.00 43.47 262 PRO A CA 1
ATOM 2050 C C . PRO A 1 262 ? -17.413 26.599 21.551 1.00 43.47 262 PRO A C 1
ATOM 2052 O O . PRO A 1 262 ? -18.575 26.737 21.152 1.00 43.47 262 PRO A O 1
ATOM 2055 N N . ARG A 1 263 ? -17.034 26.891 22.806 1.00 40.16 263 ARG A N 1
ATOM 2056 C CA . ARG A 1 263 ? -17.880 27.697 23.684 1.00 40.16 263 ARG A CA 1
ATOM 2057 C C . ARG A 1 263 ? -18.229 28.903 22.842 1.00 40.16 263 ARG A C 1
ATOM 2059 O O . ARG A 1 263 ? -17.312 29.545 22.338 1.00 40.16 263 ARG A O 1
ATOM 2066 N N . ALA A 1 264 ? -19.522 29.130 22.633 1.00 39.22 264 ALA A N 1
ATOM 2067 C CA . ALA A 1 264 ? -20.009 30.287 21.914 1.00 39.22 264 ALA A CA 1
ATOM 2068 C C . ALA A 1 264 ? -19.466 31.524 22.636 1.00 39.22 264 ALA A C 1
ATOM 2070 O O . ALA A 1 264 ? -20.038 31.995 23.615 1.00 39.22 264 ALA A O 1
ATOM 2071 N N . THR A 1 265 ? -18.305 32.002 22.204 1.00 46.69 265 THR A N 1
ATOM 2072 C CA . THR A 1 265 ? -17.833 33.331 22.515 1.00 46.69 265 THR A CA 1
ATOM 2073 C C . THR A 1 265 ? -18.784 34.224 21.752 1.00 46.69 265 THR A C 1
ATOM 2075 O O . THR A 1 265 ? -18.811 34.246 20.523 1.00 46.69 265 THR A O 1
ATOM 2078 N N . SER A 1 266 ? -19.666 34.873 22.504 1.00 42.06 266 SER A N 1
ATOM 2079 C CA . SER A 1 266 ? -20.499 35.967 22.033 1.00 42.06 266 SER A CA 1
ATOM 2080 C C . SER A 1 266 ? -19.641 36.900 21.178 1.00 42.06 266 SER A C 1
ATOM 2082 O O . SER A 1 266 ? -18.753 37.577 21.699 1.00 42.06 266 SER A O 1
ATOM 2084 N N . LEU A 1 267 ? -19.867 36.872 19.863 1.00 42.75 267 LEU A N 1
ATOM 2085 C CA . LEU A 1 267 ? -19.190 37.745 18.915 1.00 42.75 267 LEU A CA 1
ATOM 2086 C C . LEU A 1 267 ? -19.566 39.198 19.236 1.00 42.75 267 LEU A C 1
ATOM 2088 O O . LEU A 1 267 ? -20.759 39.501 19.334 1.00 42.75 267 LEU A O 1
ATOM 2092 N N . PRO A 1 268 ? -18.594 40.116 19.362 1.00 45.66 268 PRO A N 1
ATOM 2093 C CA . PRO A 1 268 ? -18.878 41.537 19.312 1.00 45.66 268 PRO A CA 1
ATOM 2094 C C . PRO A 1 268 ? -19.371 41.871 17.903 1.00 45.66 268 PRO A C 1
ATOM 2096 O O . PRO A 1 268 ? -18.694 41.610 16.908 1.00 45.66 268 PRO A O 1
ATOM 2099 N N . THR A 1 269 ? -20.555 42.461 17.805 1.00 51.31 269 THR A N 1
ATOM 2100 C CA . THR A 1 269 ? -21.049 43.084 16.576 1.00 51.31 269 THR A CA 1
ATOM 2101 C C . THR A 1 269 ? -20.130 44.247 16.204 1.00 51.31 269 THR A C 1
ATOM 2103 O O . THR A 1 269 ? -20.215 45.312 16.814 1.00 51.31 269 THR A O 1
ATOM 2106 N N . GLY A 1 270 ? -19.243 44.066 15.223 1.00 52.88 270 GLY A N 1
ATOM 2107 C CA . GLY A 1 270 ? -18.374 45.155 14.791 1.00 52.88 270 GLY A CA 1
ATOM 2108 C C . GLY A 1 270 ? -17.480 44.867 13.588 1.00 52.88 270 GLY A C 1
ATOM 2109 O O . GLY A 1 270 ? -16.453 44.212 13.710 1.00 52.88 270 GLY A O 1
ATOM 2110 N N . SER A 1 271 ? -17.803 45.552 12.489 1.00 45.16 271 SER A N 1
ATOM 2111 C CA . SER A 1 271 ? -16.909 46.006 11.411 1.00 45.16 271 SER A CA 1
ATOM 2112 C C . SER A 1 271 ? -16.709 45.132 10.161 1.00 45.16 271 SER A C 1
ATOM 2114 O O . SER A 1 271 ? -16.857 43.917 10.140 1.00 45.16 271 SER A O 1
ATOM 2116 N N . ARG A 1 272 ? -16.498 45.870 9.068 1.00 51.78 272 ARG A N 1
ATOM 2117 C CA . ARG A 1 272 ? -16.667 45.537 7.654 1.00 51.78 272 ARG A CA 1
ATOM 2118 C C . ARG A 1 272 ? -15.437 44.843 7.063 1.00 51.78 272 ARG A C 1
ATOM 2120 O O . ARG A 1 272 ? -14.322 45.288 7.286 1.00 51.78 272 ARG A O 1
ATOM 2127 N N . GLY A 1 273 ? -15.711 43.897 6.165 1.00 52.69 273 GLY A N 1
ATOM 2128 C CA . GLY A 1 273 ? -15.083 43.782 4.846 1.00 52.69 273 GLY A CA 1
ATOM 2129 C C . GLY A 1 273 ? -13.565 43.616 4.780 1.00 52.69 273 GLY A C 1
ATOM 2130 O O . GLY A 1 273 ? -12.853 44.587 4.551 1.00 52.69 273 GLY A O 1
ATOM 2131 N N . GLN A 1 274 ? -13.103 42.368 4.785 1.00 43.91 274 GLN A N 1
ATOM 2132 C CA . GLN A 1 274 ? -11.883 41.973 4.082 1.00 43.91 274 GLN A CA 1
ATOM 2133 C C . GLN A 1 274 ? -12.197 40.737 3.237 1.00 43.91 274 GLN A C 1
ATOM 2135 O O . GLN A 1 274 ? -12.802 39.782 3.723 1.00 43.91 274 GLN A O 1
ATOM 2140 N N . ARG A 1 275 ? -11.867 40.799 1.941 1.00 45.03 275 ARG A N 1
ATOM 2141 C CA . ARG A 1 275 ? -11.931 39.639 1.044 1.00 45.03 275 ARG A CA 1
ATOM 2142 C C . ARG A 1 275 ? -10.854 38.632 1.469 1.00 45.03 275 ARG A C 1
ATOM 2144 O O . ARG A 1 275 ? -9.789 39.081 1.896 1.00 45.03 275 ARG A O 1
ATOM 2151 N N . PRO A 1 276 ? -11.091 37.317 1.333 1.00 39.16 276 PRO A N 1
ATOM 2152 C CA . PRO A 1 276 ? -10.031 36.334 1.502 1.00 39.16 276 PRO A CA 1
ATOM 2153 C C . PRO A 1 276 ? -8.932 36.629 0.479 1.00 39.16 276 PRO A C 1
ATOM 2155 O O . PRO A 1 276 ? -9.229 36.854 -0.695 1.00 39.16 276 PRO A O 1
ATOM 2158 N N . LEU A 1 277 ? -7.684 36.675 0.939 1.00 37.94 277 LEU A N 1
ATOM 2159 C CA . LEU A 1 277 ? -6.527 36.643 0.056 1.00 37.94 277 LEU A CA 1
ATOM 2160 C C . LEU A 1 277 ? -6.516 35.259 -0.598 1.00 37.94 277 LEU A C 1
ATOM 2162 O O . LEU A 1 277 ? -6.387 34.254 0.097 1.00 37.94 277 LEU A O 1
ATOM 2166 N N . GLU A 1 278 ? -6.726 35.214 -1.911 1.00 37.81 278 GLU A N 1
ATOM 2167 C CA . GLU A 1 278 ? -6.420 34.032 -2.712 1.00 37.81 278 GLU A CA 1
ATOM 2168 C C . GLU A 1 278 ? -4.906 33.812 -2.624 1.00 37.81 278 GLU A C 1
ATOM 2170 O O . GLU A 1 278 ? -4.122 34.669 -3.038 1.00 37.81 278 GLU A O 1
ATOM 2175 N N . GLU A 1 279 ? -4.490 32.706 -2.006 1.00 42.69 279 GLU A N 1
ATOM 2176 C CA . GLU A 1 279 ? -3.089 32.293 -2.016 1.00 42.69 279 GLU A CA 1
ATOM 2177 C C . GLU A 1 279 ? -2.702 31.923 -3.459 1.00 42.69 279 GLU A C 1
ATOM 2179 O O . GLU A 1 279 ? -3.453 31.201 -4.125 1.00 42.69 279 GLU A O 1
ATOM 2184 N N . PRO A 1 280 ? -1.575 32.435 -3.985 1.00 39.41 280 PRO A N 1
ATOM 2185 C CA . PRO A 1 280 ? -1.136 32.103 -5.332 1.00 39.41 280 PRO A CA 1
ATOM 2186 C C . PRO A 1 280 ? -0.814 30.604 -5.432 1.00 39.41 280 PRO A C 1
ATOM 2188 O O . PRO A 1 280 ? -0.345 30.012 -4.457 1.00 39.41 280 PRO A O 1
ATOM 2191 N N . PRO A 1 281 ? -1.044 29.974 -6.597 1.00 42.50 281 PRO A N 1
ATOM 2192 C CA . PRO A 1 281 ? -0.666 28.584 -6.805 1.00 42.50 281 PRO A CA 1
ATOM 2193 C C . PRO A 1 281 ? 0.844 28.416 -6.589 1.00 42.50 281 PRO A C 1
ATOM 2195 O O . PRO A 1 281 ? 1.648 29.153 -7.157 1.00 42.50 281 PRO A O 1
ATOM 2198 N N . LEU A 1 282 ? 1.212 27.448 -5.747 1.00 44.16 282 LEU A N 1
ATOM 2199 C CA . LEU A 1 282 ? 2.595 27.041 -5.510 1.00 44.16 282 LEU A CA 1
ATOM 2200 C C . LEU A 1 282 ? 3.205 26.525 -6.822 1.00 44.16 282 LEU A C 1
ATOM 2202 O O . LEU A 1 282 ? 2.784 25.492 -7.342 1.00 44.16 282 LEU A O 1
ATOM 2206 N N . GLU A 1 283 ? 4.209 27.230 -7.344 1.00 35.62 283 GLU A N 1
ATOM 2207 C CA . GLU A 1 283 ? 5.101 26.693 -8.372 1.00 35.62 283 GLU A CA 1
ATOM 2208 C C . GLU A 1 283 ? 6.039 25.683 -7.706 1.00 35.62 283 GLU A C 1
ATOM 2210 O O . GLU A 1 283 ? 6.921 26.044 -6.926 1.00 35.62 283 GLU A O 1
ATOM 2215 N N . ILE A 1 284 ? 5.811 24.398 -7.970 1.00 48.38 284 ILE A N 1
ATOM 2216 C CA . ILE A 1 284 ? 6.621 23.311 -7.420 1.00 48.38 284 ILE A CA 1
ATOM 2217 C C . ILE A 1 284 ? 7.706 22.969 -8.446 1.00 48.38 284 ILE A C 1
ATOM 2219 O O . ILE A 1 284 ? 7.378 22.781 -9.623 1.00 48.38 284 ILE A O 1
ATOM 2223 N N . PRO A 1 285 ? 8.987 22.880 -8.044 1.00 41.72 285 PRO A N 1
ATOM 2224 C CA . PRO A 1 285 ? 10.027 22.363 -8.923 1.00 41.72 285 PRO A CA 1
ATOM 2225 C C . PRO A 1 285 ? 9.655 20.943 -9.385 1.00 41.72 285 PRO A C 1
ATOM 2227 O O . PRO A 1 285 ? 9.014 20.213 -8.628 1.00 41.72 285 PRO A O 1
ATOM 2230 N N . PRO A 1 286 ? 10.018 20.534 -10.613 1.00 39.28 286 PRO A N 1
ATOM 2231 C CA . PRO A 1 286 ? 9.753 19.177 -11.083 1.00 39.28 286 PRO A CA 1
ATOM 2232 C C . PRO A 1 286 ? 10.217 18.177 -10.023 1.00 39.28 286 PRO A C 1
ATOM 2234 O O . PRO A 1 286 ? 11.303 18.353 -9.468 1.00 39.28 286 PRO A O 1
ATOM 2237 N N . LEU A 1 287 ? 9.370 17.182 -9.721 1.00 45.03 287 LEU A N 1
ATOM 2238 C CA . LEU A 1 287 ? 9.725 16.023 -8.903 1.00 45.03 287 LEU A CA 1
ATOM 2239 C C . LEU A 1 287 ? 11.058 15.503 -9.438 1.00 45.03 287 LEU A C 1
ATOM 2241 O O . LEU A 1 287 ? 11.104 14.895 -10.505 1.00 45.03 287 LEU A O 1
ATOM 2245 N N . LEU A 1 288 ? 12.144 15.839 -8.743 1.00 39.66 288 LEU A N 1
ATOM 2246 C CA . LEU A 1 288 ? 13.453 15.308 -9.053 1.00 39.66 288 LEU A CA 1
ATOM 2247 C C . LEU A 1 288 ? 13.324 13.813 -8.802 1.00 39.66 288 LEU A C 1
ATOM 2249 O O . LEU A 1 288 ? 13.116 13.391 -7.662 1.00 39.66 288 LEU A O 1
ATOM 2253 N N . GLU A 1 289 ? 13.373 13.035 -9.884 1.00 42.09 289 GLU A N 1
ATOM 2254 C CA . GLU A 1 289 ? 13.704 11.619 -9.830 1.00 42.09 289 GLU A CA 1
ATOM 2255 C C . GLU A 1 289 ? 14.873 11.502 -8.855 1.00 42.09 289 GLU A C 1
ATOM 2257 O O . GLU A 1 289 ? 15.907 12.142 -9.055 1.00 42.09 289 GLU A O 1
ATOM 2262 N N . GLY A 1 290 ? 14.642 10.834 -7.724 1.00 38.62 290 GLY A N 1
ATOM 2263 C CA . GLY A 1 290 ? 15.588 10.822 -6.621 1.00 38.62 290 GLY A CA 1
ATOM 2264 C C . GLY A 1 290 ? 16.936 10.324 -7.114 1.00 38.62 290 GLY A C 1
ATOM 2265 O O . GLY A 1 290 ? 17.104 9.130 -7.349 1.00 38.62 290 GLY A O 1
ATOM 2266 N N . GLU A 1 291 ? 17.899 11.232 -7.271 1.00 35.16 291 GLU A N 1
ATOM 2267 C CA . GLU A 1 291 ? 19.293 10.847 -7.400 1.00 35.16 291 GLU A CA 1
ATOM 2268 C C . GLU A 1 291 ? 19.647 10.098 -6.116 1.00 35.16 291 GLU A C 1
ATOM 2270 O O . GLU A 1 291 ? 19.611 10.656 -5.016 1.00 35.16 291 GLU A O 1
ATOM 2275 N N . GLY A 1 292 ? 19.903 8.798 -6.270 1.00 35.34 292 GLY A N 1
ATOM 2276 C CA . GLY A 1 292 ? 20.240 7.897 -5.184 1.00 35.34 292 GLY A CA 1
ATOM 2277 C C . GLY A 1 292 ? 21.298 8.510 -4.276 1.00 35.34 292 GLY A C 1
ATOM 2278 O O . GLY A 1 292 ? 22.351 8.969 -4.729 1.00 35.34 292 GLY A O 1
ATOM 2279 N N . ALA A 1 293 ? 21.002 8.511 -2.979 1.00 34.38 293 ALA A N 1
ATOM 2280 C CA . ALA A 1 293 ? 21.944 8.876 -1.943 1.00 34.38 293 ALA A CA 1
ATOM 2281 C C . ALA A 1 293 ? 23.183 7.974 -2.056 1.00 34.38 293 ALA A C 1
ATOM 2283 O O . ALA A 1 293 ? 23.165 6.816 -1.651 1.00 34.38 293 ALA A O 1
ATOM 2284 N N . ARG A 1 294 ? 24.274 8.508 -2.613 1.00 31.48 294 ARG A N 1
ATOM 2285 C CA . ARG A 1 294 ? 25.615 7.962 -2.395 1.00 31.48 294 ARG A CA 1
ATOM 2286 C C . ARG A 1 294 ? 26.063 8.418 -1.010 1.00 31.48 294 ARG A C 1
ATOM 2288 O O . ARG A 1 294 ? 26.613 9.509 -0.867 1.00 31.48 294 ARG A O 1
ATOM 2295 N N . GLY A 1 295 ? 25.749 7.598 -0.012 1.00 32.94 295 GLY A N 1
ATOM 2296 C CA . GLY A 1 295 ? 26.374 7.588 1.310 1.00 32.94 295 GLY A CA 1
ATOM 2297 C C . GLY A 1 295 ? 27.244 6.354 1.451 1.00 32.94 295 GLY A C 1
ATOM 2298 O O . GLY A 1 295 ? 26.787 5.285 0.997 1.00 32.94 295 GLY A O 1
#

Secondary structure (DSSP, 8-state):
--HHHHHHHHHHHHHHHHHH-TTS--EEEE-SS-HHHHHHHHGGGGTT-EEEE--GGGS-HHHHTTB-SGGGTTTSGGGSSS-S-TTS-EEEE-TTEEESS--HHHHHHHHH--TT--EEEE-SS---GGGGGGS-SS-EEEEEEEE-TT--HHHHHHHHHTTS-SPB-SHHHHHHHHHHHHHTTSPPEEE-TTTEEEB-SSTTSBSS--SSEEE-TTTT-S--S-EETTEEHHHHHHHHHHHHHHHHHHHHH-------PPP---------------PPP--PPP---------

pLDDT: mean 87.2, std 18.64, range [31.48, 98.75]